Protein 1CZP (pdb70)

CATH classification: 3.10.20.30

Structure (mmCIF, N/CA/C/O backbone):
data_1CZP
#
_entry.id   1CZP
#
_cell.length_a   37.220
_cell.length_b   37.370
_cell.length_c   146.600
_cell.angle_alpha   90.00
_cell.angle_beta   90.00
_cell.angle_gamma   90.00
#
_symmetry.space_group_name_H-M   'P 21 21 21'
#
loop_
_entity.id
_entity.type
_entity.pdbx_description
1 polymer 'FERREDOXIN I'
2 non-polymer 'FE2/S2 (INORGANIC) CLUSTER'
3 water water
#
loop_
_atom_site.group_PDB
_atom_site.id
_atom_site.type_symbol
_atom_site.label_atom_id
_atom_site.label_alt_id
_atom_site.label_comp_id
_atom_site.label_asym_id
_atom_site.label_entity_id
_atom_site.label_seq_id
_atom_site.pdbx_PDB_ins_code
_atom_site.Cartn_x
_atom_site.Cartn_y
_atom_site.Cartn_z
_atom_site.occupancy
_atom_site.B_iso_or_equiv
_atom_site.auth_seq_id
_atom_site.auth_comp_id
_atom_site.auth_asym_id
_atom_site.auth_atom_id
_atom_site.pdbx_PDB_model_num
ATOM 1 N N . ALA A 1 1 ? 16.069 18.782 -3.806 1.00 16.80 1 ALA A N 1
ATOM 2 C CA . ALA A 1 1 ? 16.429 18.299 -2.502 1.00 15.32 1 ALA A CA 1
ATOM 3 C C . ALA A 1 1 ? 15.430 17.208 -2.102 1.00 13.82 1 ALA A C 1
ATOM 4 O O . ALA A 1 1 ? 14.292 17.262 -2.538 1.00 14.00 1 ALA A O 1
ATOM 6 N N . THR A 1 2 ? 15.888 16.294 -1.264 1.00 14.71 2 THR A N 1
ATOM 7 C CA . THR A 1 2 ? 15.081 15.231 -0.674 1.00 13.81 2 THR A CA 1
ATOM 8 C C . THR A 1 2 ? 15.362 15.285 0.820 1.00 14.92 2 THR A C 1
ATOM 9 O O . THR A 1 2 ? 16.518 15.234 1.248 1.00 20.22 2 THR A O 1
ATOM 13 N N . PHE A 1 3 ? 14.299 15.457 1.604 1.00 13.22 3 PHE A N 1
ATOM 14 C CA . PHE A 1 3 ? 14.429 15.649 3.016 1.00 13.85 3 PHE A CA 1
ATOM 15 C C . PHE A 1 3 ? 14.023 14.421 3.826 1.00 14.24 3 PHE A C 1
ATOM 16 O O . PHE A 1 3 ? 13.100 13.688 3.436 1.00 18.81 3 PHE A O 1
ATOM 24 N N . LYS A 1 4 ? 14.707 14.227 4.914 1.00 13.53 4 LYS A N 1
ATOM 25 C CA . LYS A 1 4 ? 14.421 13.156 5.844 1.00 13.58 4 LYS A CA 1
ATOM 26 C C . LYS A 1 4 ? 13.281 13.598 6.756 1.00 12.76 4 LYS A C 1
ATOM 27 O O . LYS A 1 4 ? 13.361 14.619 7.448 1.00 15.73 4 LYS A O 1
ATOM 33 N N . VAL A 1 5 ? 12.186 12.842 6.735 1.00 12.84 5 VAL A N 1
ATOM 34 C CA . VAL A 1 5 ? 11.031 13.146 7.596 1.00 12.17 5 VAL A CA 1
ATOM 35 C C . VAL A 1 5 ? 10.787 12.006 8.556 1.00 12.27 5 VAL A C 1
ATOM 36 O O . VAL A 1 5 ? 10.653 10.849 8.151 1.00 13.94 5 VAL A O 1
ATOM 40 N N . THR A 1 6 ? 10.780 12.318 9.860 1.00 11.81 6 THR A N 1
ATOM 41 C CA . THR A 1 6 ? 10.565 11.345 10.912 1.00 12.62 6 THR A CA 1
ATOM 42 C C . THR A 1 6 ? 9.140 11.492 11.437 1.00 11.87 6 THR A C 1
ATOM 43 O O . THR A 1 6 ? 8.797 12.597 11.898 1.00 14.03 6 THR A O 1
ATOM 47 N N . LEU A 1 7 ? 8.344 10.454 11.319 1.00 11.67 7 LEU A N 1
ATOM 48 C CA . LEU A 1 7 ? 6.945 10.446 11.755 1.00 10.96 7 LEU A CA 1
ATOM 49 C C . LEU A 1 7 ? 6.837 9.787 13.134 1.00 11.64 7 LEU A C 1
ATOM 50 O O . LEU A 1 7 ? 7.275 8.650 13.292 1.00 13.98 7 LEU A O 1
ATOM 55 N N . ILE A 1 8 ? 6.324 10.516 14.112 1.00 12.19 8 ILE A N 1
ATOM 56 C CA . ILE A 1 8 ? 6.217 10.018 15.478 1.00 12.75 8 ILE A CA 1
ATOM 57 C C . ILE A 1 8 ? 4.766 9.919 15.877 1.00 12.70 8 ILE A C 1
ATOM 58 O O . ILE A 1 8 ? 4.032 10.925 15.878 1.00 14.54 8 ILE A O 1
ATOM 63 N N . ASN A 1 9 ? 4.310 8.704 16.180 1.00 13.50 9 ASN A N 1
ATOM 64 C CA . ASN A 1 9 ? 2.936 8.541 16.695 1.00 14.68 9 ASN A CA 1
ATOM 65 C C . ASN A 1 9 ? 3.098 8.322 18.191 1.00 16.14 9 ASN A C 1
ATOM 66 O O . ASN A 1 9 ? 3.496 7.228 18.644 1.00 18.15 9 ASN A O 1
ATOM 71 N N . GLU A 1 10 ? 2.820 9.355 18.982 1.00 17.69 10 GLU A N 1
ATOM 72 C CA . GLU A 1 10 ? 3.072 9.263 20.411 1.00 19.36 10 GLU A CA 1
ATOM 73 C C . GLU A 1 10 ? 2.181 8.265 21.122 1.00 20.77 10 GLU A C 1
ATOM 74 O O . GLU A 1 10 ? 2.623 7.541 22.008 1.00 23.60 10 GLU A O 1
ATOM 80 N N . ALA A 1 11 ? 0.896 8.287 20.786 1.00 22.86 11 ALA A N 1
ATOM 81 C CA . ALA A 1 11 ? -0.055 7.395 21.469 1.00 26.52 11 ALA A CA 1
ATOM 82 C C . ALA A 1 11 ? 0.363 5.935 21.245 1.00 24.01 11 ALA A C 1
ATOM 83 O O . ALA A 1 11 ? 0.211 5.126 22.148 1.00 30.49 11 ALA A O 1
ATOM 85 N N . GLU A 1 12 ? 0.841 5.589 20.044 1.00 24.97 12 GLU A N 1
ATOM 86 C CA . GLU A 1 12 ? 1.234 4.197 19.760 1.00 24.68 12 GLU A CA 1
ATOM 87 C C . GLU A 1 12 ? 2.687 3.940 20.096 1.00 22.54 12 GLU A C 1
ATOM 88 O O . GLU A 1 12 ? 3.117 2.782 20.117 1.00 22.51 12 GLU A O 1
ATOM 99 N N . GLY A 1 13 ? 3.442 5.013 20.330 1.00 19.57 13 GLY A N 1
ATOM 100 C CA . GLY A 1 13 ? 4.889 4.872 20.500 1.00 20.27 13 GLY A CA 1
ATOM 101 C C . GLY A 1 13 ? 5.596 4.289 19.299 1.00 16.34 13 GLY A C 1
ATOM 102 O O . GLY A 1 13 ? 6.381 3.360 19.466 1.00 20.50 13 GLY A O 1
ATOM 103 N N . THR A 1 14 ? 5.339 4.803 18.107 1.00 15.21 14 THR A N 1
ATOM 104 C CA . THR A 1 14 ? 5.991 4.330 16.898 1.00 14.72 14 THR A CA 1
ATOM 105 C C . THR A 1 14 ? 6.784 5.471 16.257 1.00 14.13 14 THR A C 1
ATOM 106 O O . THR A 1 14 ? 6.517 6.666 16.469 1.00 14.97 14 THR A O 1
ATOM 110 N N . LYS A 1 15 ? 7.758 5.086 15.429 1.00 13.63 15 LYS A N 1
ATOM 111 C CA . LYS A 1 15 ? 8.574 6.039 14.679 1.00 13.44 15 LYS A CA 1
ATOM 112 C C . LYS A 1 15 ? 8.850 5.427 13.312 1.00 12.51 15 LYS A C 1
ATOM 113 O O . LYS A 1 15 ? 9.204 4.267 13.214 1.00 14.30 15 LYS A O 1
ATOM 119 N N . HIS A 1 16 ? 8.647 6.244 12.273 1.00 11.77 16 HIS A N 1
ATOM 120 C CA . HIS A 1 16 ? 8.938 5.848 10.912 1.00 11.24 16 HIS A CA 1
ATOM 121 C C . HIS A 1 16 ? 9.807 6.895 10.220 1.00 12.01 16 HIS A C 1
ATOM 122 O O . HIS A 1 16 ? 9.513 8.113 10.354 1.00 15.90 16 HIS A O 1
ATOM 129 N N . GLU A 1 17 ? 10.834 6.449 9.510 1.00 11.44 17 GLU A N 1
ATOM 130 C CA . GLU A 1 17 ? 11.694 7.417 8.787 1.00 12.88 17 GLU A CA 1
ATOM 131 C C . GLU A 1 17 ? 11.373 7.296 7.321 1.00 11.71 17 GLU A C 1
ATOM 132 O O . GLU A 1 17 ? 11.513 6.214 6.759 1.00 15.65 17 GLU A O 1
ATOM 138 N N . ILE A 1 18 ? 10.999 8.404 6.725 1.00 10.85 18 ILE A N 1
ATOM 139 C CA . ILE A 1 18 ? 10.728 8.412 5.291 1.00 11.01 18 ILE A CA 1
ATOM 140 C C . ILE A 1 18 ? 11.575 9.488 4.633 1.00 10.07 18 ILE A C 1
ATOM 141 O O . ILE A 1 18 ? 12.172 10.336 5.284 1.00 11.97 18 ILE A O 1
ATOM 146 N N . GLU A 1 19 ? 11.648 9.472 3.297 1.00 10.43 19 GLU A N 1
ATOM 147 C CA . GLU A 1 19 ? 12.365 10.475 2.536 1.00 10.35 19 GLU A CA 1
ATOM 148 C C . GLU A 1 19 ? 11.342 11.161 1.647 1.00 9.84 19 GLU A C 1
ATOM 149 O O . GLU A 1 19 ? 10.574 10.485 0.939 1.00 10.69 19 GLU A O 1
ATOM 155 N N . VAL A 1 20 ? 11.310 12.491 1.670 1.00 10.30 20 VAL A N 1
ATOM 156 C CA . VAL A 1 20 ? 10.250 13.237 0.982 1.00 10.26 20 VAL A CA 1
ATOM 157 C C . VAL A 1 20 ? 10.902 14.240 0.067 1.00 9.48 20 VAL A C 1
ATOM 158 O O . VAL A 1 20 ? 11.629 15.146 0.514 1.00 10.98 20 VAL A O 1
ATOM 162 N N . PRO A 1 21 ? 10.610 14.176 -1.233 1.00 9.87 21 PRO A N 1
ATOM 163 C CA . PRO A 1 21 ? 11.052 15.205 -2.167 1.00 10.89 21 PRO A CA 1
ATOM 164 C C . PRO A 1 21 ? 10.573 16.590 -1.739 1.00 10.34 21 PRO A C 1
ATOM 165 O O . PRO A 1 21 ? 9.487 16.747 -1.186 1.00 10.78 21 PRO A O 1
ATOM 169 N N . ASP A 1 22 ? 11.380 17.600 -2.071 1.00 11.77 22 ASP A N 1
ATOM 170 C CA . ASP A 1 22 ? 10.994 18.999 -1.757 1.00 12.33 22 ASP A CA 1
ATOM 171 C C . ASP A 1 22 ? 9.707 19.425 -2.503 1.00 11.10 22 ASP A C 1
ATOM 172 O O . ASP A 1 22 ? 9.127 20.416 -2.101 1.00 13.98 22 ASP A O 1
ATOM 177 N N . ASP A 1 23 ? 9.282 18.653 -3.491 1.00 11.18 23 ASP A N 1
ATOM 178 C CA . ASP A 1 23 ? 8.086 18.980 -4.279 1.00 11.97 23 ASP A CA 1
ATOM 179 C C . ASP A 1 23 ? 7.030 17.897 -4.124 1.00 11.64 23 ASP A C 1
ATOM 180 O O . ASP A 1 23 ? 6.145 17.770 -4.987 1.00 13.12 23 ASP A O 1
ATOM 185 N N . GLU A 1 24 ? 7.031 17.183 -2.999 1.00 10.79 24 GLU A N 1
ATOM 186 C CA . GLU A 1 24 ? 5.959 16.234 -2.683 1.00 10.64 24 GLU A CA 1
ATOM 187 C C . GLU A 1 24 ? 5.440 16.506 -1.287 1.00 9.75 24 GLU A C 1
ATOM 188 O O . GLU A 1 24 ? 6.188 16.796 -0.366 1.00 11.18 24 GLU A O 1
ATOM 194 N N . TYR A 1 25 ? 4.120 16.377 -1.134 1.00 10.07 25 TYR A N 1
ATOM 195 C CA . TYR A 1 25 ? 3.529 16.449 0.198 1.00 10.14 25 TYR A CA 1
ATOM 196 C C . TYR A 1 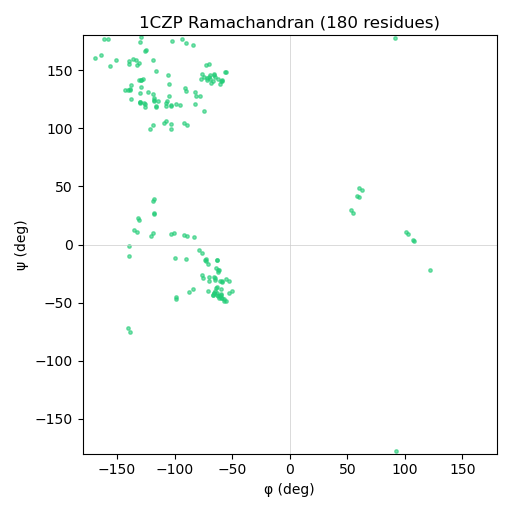25 ? 3.967 15.286 1.083 1.00 9.54 25 TYR A C 1
ATOM 197 O O . TYR A 1 25 ? 4.079 14.141 0.637 1.00 9.88 25 TYR A O 1
ATOM 206 N N . ILE A 1 26 ? 4.082 15.603 2.382 1.00 10.03 26 ILE A N 1
ATOM 207 C CA . ILE A 1 26 ? 4.488 14.572 3.329 1.00 9.64 26 ILE A CA 1
ATOM 208 C C . ILE A 1 26 ? 3.533 13.397 3.320 1.00 8.77 26 ILE A C 1
ATOM 209 O O . ILE A 1 26 ? 3.988 12.230 3.323 1.00 9.37 26 ILE A O 1
ATOM 214 N N . LEU A 1 27 ? 2.214 13.625 3.339 1.00 8.98 27 LEU A N 1
ATOM 215 C CA . LEU A 1 27 ? 1.290 12.492 3.402 1.00 9.26 27 LEU A CA 1
ATOM 216 C C . LEU A 1 27 ? 1.440 11.536 2.232 1.00 9.08 27 LEU A C 1
ATOM 217 O O . LEU A 1 27 ? 1.473 10.314 2.383 1.00 9.55 27 LEU A O 1
ATOM 222 N N . ASP A 1 28 ? 1.575 12.126 1.013 1.00 8.99 28 ASP A N 1
ATOM 223 C CA . ASP A 1 28 ? 1.704 11.301 -0.171 1.00 9.79 28 ASP A CA 1
ATOM 224 C C . ASP A 1 28 ? 2.926 10.406 -0.104 1.00 9.42 28 ASP A C 1
ATOM 225 O O . ASP A 1 28 ? 2.856 9.213 -0.447 1.00 10.76 28 ASP A O 1
ATOM 234 N N . ALA A 1 29 ? 4.066 10.986 0.331 1.00 9.34 29 ALA A N 1
ATOM 235 C CA . ALA A 1 29 ? 5.293 10.215 0.404 1.00 9.61 29 ALA A CA 1
ATOM 236 C C . ALA A 1 29 ? 5.199 9.100 1.446 1.00 9.19 29 ALA A C 1
ATOM 237 O O . ALA A 1 29 ? 5.653 7.962 1.243 1.00 10.57 29 ALA A O 1
ATOM 239 N N . ALA A 1 30 ? 4.604 9.438 2.600 1.00 8.91 30 ALA A N 1
ATOM 240 C CA . ALA A 1 30 ? 4.436 8.448 3.651 1.00 9.29 30 ALA A CA 1
ATOM 241 C C . ALA A 1 30 ? 3.695 7.230 3.121 1.00 9.12 30 ALA A C 1
ATOM 242 O O . ALA A 1 30 ? 4.080 6.080 3.337 1.00 9.70 30 ALA A O 1
ATOM 244 N N . GLU A 1 31 ? 2.567 7.509 2.422 1.00 9.25 31 GLU A N 1
ATOM 245 C CA . GLU A 1 31 ? 1.749 6.419 1.899 1.00 9.82 31 GLU A CA 1
ATOM 246 C C . GLU A 1 31 ? 2.489 5.557 0.897 1.00 9.51 31 GLU A C 1
ATOM 247 O O . GLU A 1 31 ? 2.432 4.321 0.933 1.00 10.63 31 GLU A O 1
ATOM 253 N N . GLU A 1 32 ? 3.204 6.245 -0.002 1.00 9.71 32 GLU A N 1
ATOM 254 C CA . GLU A 1 32 ? 3.989 5.491 -1.010 1.00 9.76 32 GLU A CA 1
ATOM 255 C C . GLU A 1 32 ? 4.999 4.571 -0.375 1.00 9.17 32 GLU A C 1
ATOM 256 O O . GLU A 1 32 ? 5.328 3.516 -0.928 1.00 10.89 32 GLU A O 1
ATOM 262 N N . GLN A 1 33 ? 5.531 4.990 0.780 1.00 9.75 33 GLN A N 1
ATOM 263 C CA . GLN A 1 33 ? 6.564 4.259 1.467 1.00 9.30 33 GLN A CA 1
ATOM 264 C C . GLN A 1 33 ? 6.014 3.273 2.496 1.00 10.18 33 GLN A C 1
ATOM 265 O O . GLN A 1 33 ? 6.788 2.658 3.220 1.00 11.48 33 GLN A O 1
ATOM 271 N N . GLY A 1 34 ? 4.689 3.094 2.515 1.00 11.09 34 GLY A N 1
ATOM 272 C CA . GLY A 1 34 ? 4.113 2.003 3.289 1.00 12.16 34 GLY A CA 1
ATOM 273 C C . GLY A 1 34 ? 3.523 2.411 4.623 1.00 12.50 34 GLY A C 1
ATOM 274 O O . GLY A 1 34 ? 3.187 1.527 5.429 1.00 14.65 34 GLY A O 1
ATOM 275 N N . TYR A 1 35 ? 3.376 3.713 4.861 1.00 10.77 35 TYR A N 1
ATOM 276 C CA . TYR A 1 35 ? 2.934 4.239 6.168 1.00 11.76 35 TYR A CA 1
ATOM 277 C C . TYR A 1 35 ? 1.660 5.054 5.996 1.00 12.62 35 TYR A C 1
ATOM 278 O O . TYR A 1 35 ? 1.692 6.219 5.604 1.00 14.51 35 TYR A O 1
ATOM 287 N N . ASP A 1 36 ? 0.532 4.393 6.309 1.00 12.60 36 ASP A N 1
ATOM 288 C CA . ASP A 1 36 ? -0.763 5.058 6.262 1.00 13.12 36 ASP A CA 1
ATOM 289 C C . ASP A 1 36 ? -0.905 6.079 7.371 1.00 11.96 36 ASP A C 1
ATOM 290 O O . ASP A 1 36 ? -0.432 5.894 8.501 1.00 14.32 36 ASP A O 1
ATOM 295 N N . LEU A 1 37 ? -1.581 7.177 7.064 1.00 11.75 37 LEU A N 1
ATOM 296 C CA . LEU A 1 37 ? -1.778 8.268 8.056 1.00 11.64 37 LEU A CA 1
ATOM 297 C C . LEU A 1 37 ? -3.184 8.793 7.925 1.00 11.23 37 LEU A C 1
ATOM 298 O O . LEU A 1 37 ? -3.809 8.623 6.840 1.00 11.80 37 LEU A O 1
ATOM 303 N N . PRO A 1 38 ? -3.727 9.428 8.946 1.00 11.96 38 PRO A N 1
ATOM 304 C CA . PRO A 1 38 ? -5.116 9.915 8.862 1.00 12.21 38 PRO A CA 1
ATOM 305 C C . PRO A 1 38 ? -5.280 11.011 7.829 1.00 10.67 38 PRO A C 1
ATOM 306 O O . PRO A 1 38 ? -4.429 11.865 7.649 1.00 11.41 38 PRO A O 1
ATOM 310 N N . PHE A 1 39 ? -6.461 11.018 7.187 1.00 10.99 39 PHE A N 1
ATOM 311 C CA . PHE A 1 39 ? -6.809 12.054 6.223 1.00 10.61 39 PHE A CA 1
ATOM 312 C C . PHE A 1 39 ? -8.305 11.906 5.901 1.00 10.14 39 PHE A C 1
ATOM 313 O O . PHE A 1 39 ? -8.915 10.870 6.080 1.00 11.71 39 PHE A O 1
ATOM 321 N N . SER A 1 40 ? -8.865 13.000 5.371 1.00 10.34 40 SER A N 1
ATOM 322 C CA . SER A 1 40 ? -10.248 12.992 4.826 1.00 11.39 40 SER A CA 1
ATOM 323 C C . SER A 1 40 ? -10.255 13.797 3.523 1.00 10.35 40 SER A C 1
ATOM 324 O O . SER A 1 40 ? -10.323 13.207 2.428 1.00 10.96 40 SER A O 1
ATOM 327 N N . CYS A 1 41 ? -10.205 15.123 3.585 1.00 10.85 41 CYS A N 1
ATOM 328 C CA . CYS A 1 41 ? -10.421 15.945 2.410 1.00 11.47 41 CYS A CA 1
ATOM 329 C C . CYS A 1 41 ? -9.236 15.982 1.444 1.00 10.25 41 CYS A C 1
ATOM 330 O O . CYS A 1 41 ? -9.453 16.222 0.268 1.00 11.80 41 CYS A O 1
ATOM 333 N N . ARG A 1 42 ? -8.021 15.772 1.941 1.00 9.97 42 ARG A N 1
ATOM 334 C CA . ARG A 1 42 ? -6.784 15.909 1.170 1.00 11.45 42 ARG A CA 1
ATOM 335 C C . ARG A 1 42 ? -6.655 17.256 0.471 1.00 11.92 42 ARG A C 1
ATOM 336 O O . ARG A 1 42 ? -5.982 17.322 -0.546 1.00 15.61 42 ARG A O 1
ATOM 344 N N . ALA A 1 43 ? -7.232 18.289 1.047 1.00 11.75 43 ALA A N 1
ATOM 345 C CA . ALA A 1 43 ? -7.235 19.585 0.362 1.00 12.73 43 ALA A CA 1
ATOM 346 C C . ALA A 1 43 ? -6.886 20.722 1.304 1.00 12.45 43 ALA A C 1
ATOM 347 O O . ALA A 1 43 ? -7.018 21.888 0.919 1.00 16.51 43 ALA A O 1
ATOM 349 N N . GLY A 1 44 ? -6.394 20.431 2.495 1.00 12.30 44 GLY A N 1
ATOM 350 C CA . GLY A 1 44 ? -6.014 21.459 3.434 1.00 13.93 44 GLY A CA 1
ATOM 351 C C . GLY A 1 44 ? -7.185 22.172 4.117 1.00 13.73 44 GLY A C 1
ATOM 352 O O . GLY A 1 44 ? -6.930 23.243 4.691 1.00 14.74 44 GLY A O 1
ATOM 353 N N A ALA A 1 45 ? -8.371 21.582 4.121 0.60 12.79 45 ALA A N 1
ATOM 354 N N B ALA A 1 45 ? -8.368 21.577 4.108 0.40 13.07 45 ALA A N 1
ATOM 355 C CA A ALA A 1 45 ? -9.590 22.265 4.547 0.60 13.72 45 ALA A CA 1
ATOM 356 C CA B ALA A 1 45 ? -9.577 22.191 4.635 0.40 14.22 45 ALA A CA 1
ATOM 357 C C A ALA A 1 45 ? -10.211 21.668 5.787 0.60 15.68 45 ALA A C 1
ATOM 358 C C B ALA A 1 45 ? -10.286 21.402 5.710 0.40 16.36 45 ALA A C 1
ATOM 359 O O A ALA A 1 45 ? -11.230 22.100 6.334 0.60 20.59 45 ALA A O 1
ATOM 360 O O B ALA A 1 45 ? -11.525 21.516 5.795 0.40 16.13 45 ALA A O 1
ATOM 363 N N A CYS A 1 46 ? -9.615 20.613 6.314 0.60 16.20 46 CYS A N 1
ATOM 364 N N B CYS A 1 46 ? -9.641 20.588 6.543 0.40 17.08 46 CYS A N 1
ATOM 365 C CA A CYS A 1 46 ? -10.090 19.995 7.555 0.60 15.55 46 CYS A CA 1
ATOM 366 C CA B CYS A 1 46 ? -10.497 19.775 7.423 0.40 17.76 46 CYS A CA 1
ATOM 367 C C A CYS A 1 46 ? -8.886 19.852 8.482 0.60 15.45 46 CYS A C 1
ATOM 368 C C B CYS A 1 46 ? -9.839 19.312 8.716 0.40 18.67 46 CYS A C 1
ATOM 369 O O A CYS A 1 46 ? -7.831 20.472 8.279 0.60 15.85 46 CYS A O 1
ATOM 370 O O B CYS A 1 46 ? -10.596 18.917 9.602 0.40 20.87 46 CYS A O 1
ATOM 375 N N A SER A 1 47 ? -9.069 19.113 9.586 0.60 15.62 47 SER A N 1
ATOM 376 N N B SER A 1 47 ? -8.532 19.315 8.902 0.40 18.88 47 SER A N 1
ATOM 377 C CA A SER A 1 47 ? -7.913 18.969 10.471 0.60 17.19 47 SER A CA 1
ATOM 378 C CA B SER A 1 47 ? -7.844 19.022 10.168 0.40 19.65 47 SER A CA 1
ATOM 379 C C A SER A 1 47 ? -7.546 17.493 10.562 0.60 14.97 47 SER A C 1
ATOM 380 C C B SER A 1 47 ? -7.614 17.545 10.481 0.40 16.11 47 SER A C 1
ATOM 381 O O A SER A 1 47 ? -6.680 17.159 11.386 0.60 14.53 47 SER A O 1
ATOM 382 O O B SER A 1 47 ? -6.950 17.161 11.481 0.40 16.27 47 SER A O 1
ATOM 387 N N A THR A 1 48 ? -8.158 16.622 9.766 0.60 13.77 48 THR A N 1
ATOM 388 N N B THR A 1 48 ? -8.128 16.643 9.654 0.40 13.81 48 THR A N 1
ATOM 389 C CA A THR A 1 48 ? -7.986 15.200 9.995 0.60 12.37 48 THR A CA 1
ATOM 390 C CA B THR A 1 48 ? -7.987 15.225 9.947 0.40 12.58 48 THR A CA 1
ATOM 391 C C A THR A 1 48 ? -6.538 14.769 9.922 0.60 11.74 48 THR A C 1
ATOM 392 C C B THR A 1 48 ? -6.546 14.757 9.905 0.40 11.89 48 THR A C 1
ATOM 393 O O A THR A 1 48 ? -6.121 13.905 10.709 0.60 12.29 48 THR A O 1
ATOM 394 O O B THR A 1 48 ? -6.138 13.880 10.680 0.40 12.45 48 THR A O 1
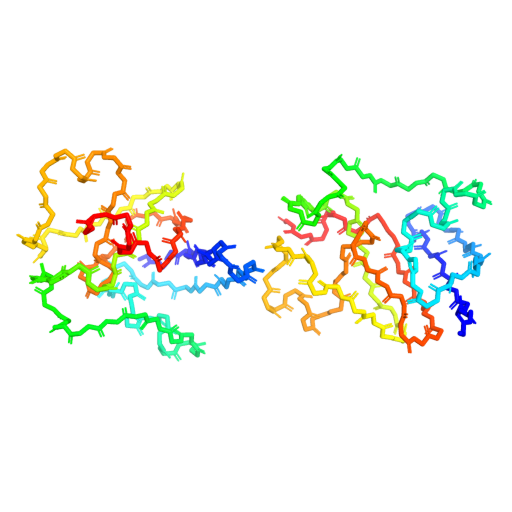ATOM 401 N N . CYS A 1 49 ? -5.749 15.328 8.992 1.00 11.19 49 CYS A N 1
ATOM 402 C CA . CYS A 1 49 ? -4.362 14.943 8.815 1.00 10.92 49 CYS A CA 1
ATOM 403 C C . CYS A 1 49 ? -3.391 15.756 9.669 1.00 10.67 49 CYS A C 1
ATOM 404 O O . CYS A 1 49 ? -2.154 15.712 9.463 1.00 11.75 49 CYS A O 1
ATOM 407 N N . ALA A 1 50 ? -3.868 16.472 10.683 1.00 10.99 50 ALA A N 1
ATOM 408 C CA . ALA A 1 50 ? -2.983 17.328 11.443 1.00 11.48 50 ALA A CA 1
ATOM 409 C C . ALA A 1 50 ? -1.844 16.569 12.108 1.00 11.07 50 ALA A C 1
ATOM 410 O O . ALA A 1 50 ? -1.989 15.499 12.684 1.00 11.47 50 ALA A O 1
ATOM 412 N N . GLY A 1 51 ? -0.667 17.260 12.052 1.00 11.42 51 GLY A N 1
ATOM 413 C CA . GLY A 1 51 ? 0.498 16.840 12.818 1.00 11.56 51 GLY A CA 1
ATOM 414 C C . GLY A 1 51 ? 1.012 18.063 13.599 1.00 11.04 51 GLY A C 1
ATOM 415 O O . GLY A 1 51 ? 0.486 19.167 13.445 1.00 12.11 51 GLY A O 1
ATOM 416 N N . LYS A 1 52 ? 2.049 17.828 14.373 1.00 12.45 52 LYS A N 1
ATOM 417 C CA . LYS A 1 52 ? 2.646 18.922 15.146 1.00 13.44 52 LYS A CA 1
ATOM 418 C C . LYS A 1 52 ? 4.165 18.772 15.043 1.00 12.84 52 LYS A C 1
ATOM 419 O O . LYS A 1 52 ? 4.758 17.764 15.334 1.00 13.72 52 LYS A O 1
ATOM 425 N N . LEU A 1 53 ? 4.811 19.847 14.602 1.00 13.84 53 LEU A N 1
ATOM 426 C CA . LEU A 1 53 ? 6.267 19.791 14.457 1.00 13.89 53 LEU A CA 1
ATOM 427 C C . LEU A 1 53 ? 7.007 19.664 15.766 1.00 13.71 53 LEU A C 1
ATOM 428 O O . LEU A 1 53 ? 6.684 20.311 16.749 1.00 16.09 53 LEU A O 1
ATOM 433 N N . VAL A 1 54 ? 8.039 18.850 15.722 1.00 14.55 54 VAL A N 1
ATOM 434 C CA . VAL A 1 54 ? 9.067 18.774 16.767 1.00 15.16 54 VAL A CA 1
ATOM 435 C C . VAL A 1 54 ? 10.278 19.597 16.341 1.00 15.21 54 VAL A C 1
ATOM 436 O O . VAL A 1 54 ? 10.848 20.328 17.169 1.00 17.45 54 VAL A O 1
ATOM 440 N N . SER A 1 55 ? 10.703 19.450 15.099 1.00 15.76 55 SER A N 1
ATOM 441 C CA . SER A 1 55 ? 11.822 20.198 14.558 1.00 16.31 55 SER A CA 1
ATOM 442 C C . SER A 1 55 ? 11.694 20.266 13.037 1.00 16.10 55 SER A C 1
ATOM 443 O O . SER A 1 55 ? 11.033 19.438 12.432 1.00 15.28 55 SER A O 1
ATOM 446 N N . GLY A 1 56 ? 12.276 21.316 12.449 1.00 16.89 56 GLY A N 1
ATOM 447 C CA . GLY A 1 56 ? 12.296 21.524 11.022 1.00 16.25 56 GLY A CA 1
ATOM 448 C C . GLY A 1 56 ? 11.117 22.363 10.568 1.00 14.91 56 GLY A C 1
ATOM 449 O O . GLY A 1 56 ? 10.344 22.828 11.372 1.00 16.35 56 GLY A O 1
ATOM 450 N N . THR A 1 57 ? 11.065 22.540 9.263 1.00 14.65 57 THR A N 1
ATOM 451 C CA . THR A 1 57 ? 10.119 23.481 8.652 1.00 14.41 57 THR A CA 1
ATOM 452 C C . THR A 1 57 ? 9.414 22.817 7.482 1.00 13.27 57 THR A C 1
ATOM 453 O O . THR A 1 57 ? 9.909 21.898 6.836 1.00 13.56 57 THR A O 1
ATOM 457 N N . VAL A 1 58 ? 8.205 23.365 7.228 1.00 14.29 58 VAL A N 1
ATOM 458 C CA . VAL A 1 58 ? 7.389 22.966 6.085 1.00 13.02 58 VAL A CA 1
ATOM 459 C C . VAL A 1 58 ? 6.870 24.215 5.382 1.00 13.61 58 VAL A C 1
ATOM 460 O O . VAL A 1 58 ? 6.798 25.297 5.947 1.00 15.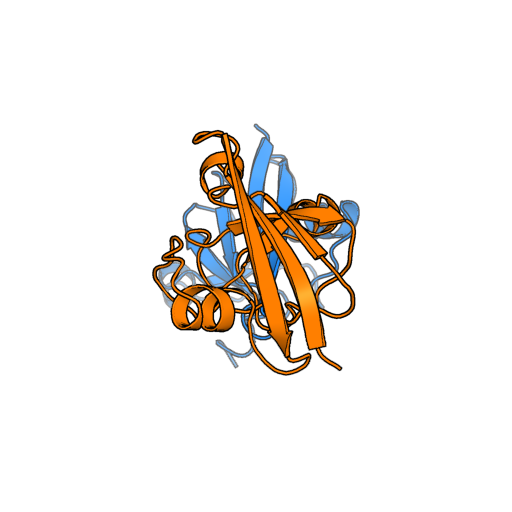77 58 VAL A O 1
ATOM 464 N N . ASP A 1 59 ? 6.514 23.998 4.107 1.00 13.16 59 ASP A N 1
ATOM 465 C CA . ASP A 1 59 ? 5.724 24.943 3.335 1.00 13.21 59 ASP A CA 1
ATOM 466 C C . ASP A 1 59 ? 4.342 24.315 3.203 1.00 13.40 59 ASP A C 1
ATOM 467 O O . ASP A 1 59 ? 4.153 23.347 2.460 1.00 13.38 59 ASP A O 1
ATOM 472 N N . GLN A 1 60 ? 3.371 24.857 3.938 1.00 13.70 60 GLN A N 1
ATOM 473 C CA . GLN A 1 60 ? 1.974 24.366 3.865 1.00 12.66 60 GLN A CA 1
ATOM 474 C C . GLN A 1 60 ? 1.065 25.495 3.389 1.00 14.17 60 GLN A C 1
ATOM 475 O O . GLN A 1 60 ? -0.072 25.631 3.824 1.00 14.56 60 GLN A O 1
ATOM 481 N N . SER A 1 61 ? 1.577 26.304 2.451 1.00 14.78 61 SER A N 1
ATOM 482 C CA . SER A 1 61 ? 0.833 27.486 2.019 1.00 17.08 61 SER A CA 1
ATOM 483 C C . SER A 1 61 ? -0.500 27.130 1.396 1.00 16.74 61 SER A C 1
ATOM 484 O O . SER A 1 61 ? -1.415 27.952 1.353 1.00 17.16 61 SER A O 1
ATOM 487 N N . ASP A 1 62 ? -0.676 25.923 0.905 1.00 15.78 62 ASP A N 1
ATOM 488 C CA . ASP A 1 62 ? -1.906 25.448 0.303 1.00 17.37 62 ASP A CA 1
ATOM 489 C C . ASP A 1 62 ? -2.982 25.201 1.371 1.00 16.69 62 ASP A C 1
ATOM 490 O O . ASP A 1 62 ? -4.133 25.024 1.022 1.00 20.10 62 ASP A O 1
ATOM 495 N N . GLN A 1 63 ? -2.635 25.180 2.650 1.00 13.80 63 GLN A N 1
ATOM 496 C CA . GLN A 1 63 ? -3.613 24.907 3.704 1.00 12.84 63 GLN A CA 1
ATOM 497 C C . GLN A 1 63 ? -4.537 26.094 3.905 1.00 13.85 63 GLN A C 1
ATOM 498 O O . GLN A 1 63 ? -4.189 27.245 3.732 1.00 16.80 63 GLN A O 1
ATOM 504 N N . SER A 1 64 ? -5.726 25.811 4.403 1.00 14.33 64 SER A N 1
ATOM 505 C CA . SER A 1 64 ? -6.635 26.906 4.713 1.00 16.71 64 SER A CA 1
ATOM 506 C C . SER A 1 64 ? -7.389 26.696 6.014 1.00 19.75 64 SER A C 1
ATOM 507 O O . SER A 1 64 ? -8.159 27.586 6.370 1.00 34.67 64 SER A O 1
ATOM 510 N N . PHE A 1 65 ? -7.244 25.611 6.763 1.00 14.66 65 PHE A N 1
ATOM 511 C CA . PHE A 1 65 ? -7.998 25.414 7.996 1.00 15.87 65 PHE A CA 1
ATOM 512 C C . PHE A 1 65 ? -7.343 26.006 9.227 1.00 14.77 65 PHE A C 1
ATOM 513 O O . PHE A 1 65 ? -8.043 26.440 10.148 1.00 18.85 65 PHE A O 1
ATOM 521 N N . LEU A 1 66 ? -6.049 25.892 9.368 1.00 14.77 66 LEU A N 1
ATOM 522 C CA . LEU A 1 66 ? -5.368 26.327 10.569 1.00 15.28 66 LEU A CA 1
ATOM 523 C C . LEU A 1 66 ? -5.231 27.841 10.578 1.00 16.17 66 LEU A C 1
ATOM 524 O O . LEU A 1 66 ? -4.960 28.458 9.548 1.00 17.31 66 LEU A O 1
ATOM 529 N N . ASP A 1 67 ? -5.378 28.404 11.755 1.00 16.69 67 ASP A N 1
ATOM 530 C CA . ASP A 1 67 ? -5.186 29.861 11.899 1.00 17.51 67 ASP A CA 1
ATOM 531 C C . ASP A 1 67 ? -3.724 30.137 12.216 1.00 17.90 67 ASP A C 1
ATOM 532 O O . ASP A 1 67 ? -2.956 29.197 12.441 1.00 17.25 67 ASP A O 1
ATOM 537 N N . ASP A 1 68 ? -3.330 31.400 12.245 1.00 18.91 68 ASP A N 1
ATOM 538 C CA . ASP A 1 68 ? -1.938 31.756 12.465 1.00 21.07 68 ASP A CA 1
ATOM 539 C C . ASP A 1 68 ? -1.407 31.341 13.827 1.00 19.62 68 ASP A C 1
ATOM 540 O O . ASP A 1 68 ? -0.236 30.982 13.916 1.00 20.89 68 ASP A O 1
ATOM 545 N N . ASP A 1 69 ? -2.269 31.438 14.831 1.00 19.88 69 ASP A N 1
ATOM 546 C CA . ASP A 1 69 ? -1.778 30.945 16.132 1.00 18.79 69 ASP A CA 1
ATOM 547 C C . ASP A 1 69 ? -1.516 29.445 16.133 1.00 18.95 69 ASP A C 1
ATOM 548 O O . ASP A 1 69 ? -0.499 28.983 16.721 1.00 18.82 69 ASP A O 1
ATOM 553 N N . GLN A 1 70 ? -2.375 28.651 15.492 1.00 16.83 70 GLN A N 1
ATOM 554 C CA . GLN A 1 70 ? -2.119 27.220 15.387 1.00 16.49 70 GLN A CA 1
ATOM 555 C C . GLN A 1 70 ? -0.878 26.918 14.585 1.00 15.77 70 GLN A C 1
ATOM 556 O O . GLN A 1 70 ? -0.109 25.999 14.954 1.00 16.33 70 GLN A O 1
ATOM 562 N N . ILE A 1 71 ? -0.605 27.665 13.524 1.00 15.98 71 ILE A N 1
ATOM 563 C CA . ILE A 1 71 ? 0.614 27.475 12.765 1.00 15.69 71 ILE A CA 1
ATOM 564 C C . ILE A 1 71 ? 1.833 27.841 13.602 1.00 15.99 71 ILE A C 1
ATOM 565 O O . ILE A 1 71 ? 2.816 27.100 13.585 1.00 16.86 71 ILE A O 1
ATOM 570 N N . GLU A 1 72 ? 1.767 28.929 14.352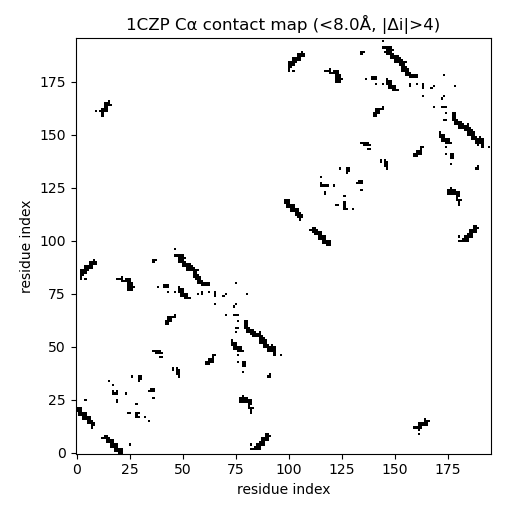 1.00 16.21 72 GLU A N 1
ATOM 571 C CA . GLU A 1 72 ? 2.888 29.329 15.189 1.00 18.42 72 GLU A CA 1
ATOM 572 C C . GLU A 1 72 ? 3.148 28.294 16.278 1.00 18.54 72 GLU A C 1
ATOM 573 O O . GLU A 1 72 ? 4.312 28.134 16.691 1.00 20.12 72 GLU A O 1
ATOM 583 N N . ALA A 1 73 ? 2.106 27.579 16.714 1.00 18.24 73 ALA A N 1
ATOM 584 C CA . ALA A 1 73 ? 2.283 26.546 17.730 1.00 19.04 73 ALA A CA 1
ATOM 585 C C . ALA A 1 73 ? 2.836 25.257 17.159 1.00 17.77 73 ALA A C 1
ATOM 586 O O . ALA A 1 73 ? 3.098 24.300 17.871 1.00 19.64 73 ALA A O 1
ATOM 588 N N . GLY A 1 74 ? 2.998 25.179 15.847 1.00 16.53 74 GLY A N 1
ATOM 589 C CA . GLY A 1 74 ? 3.647 24.023 15.217 1.00 16.11 74 GLY A CA 1
ATOM 590 C C . GLY A 1 74 ? 2.730 23.080 14.477 1.00 12.86 74 GLY A C 1
ATOM 591 O O . GLY A 1 74 ? 3.194 22.053 13.999 1.00 14.42 74 GLY A O 1
ATOM 592 N N . TYR A 1 75 ? 1.458 23.405 14.382 1.00 13.54 75 TYR A N 1
ATOM 593 C CA . TYR A 1 75 ? 0.535 22.479 13.720 1.00 13.37 75 TYR A CA 1
ATOM 594 C C . TYR A 1 75 ? 0.714 22.549 12.206 1.00 11.46 75 TYR A C 1
ATOM 595 O O . TYR A 1 75 ? 0.963 23.611 11.638 1.00 13.26 75 TYR A O 1
ATOM 604 N N . VAL A 1 76 ? 0.520 21.401 11.568 1.00 11.47 76 VAL A N 1
ATOM 605 C CA . VAL A 1 76 ? 0.730 21.193 10.131 1.00 11.71 76 VAL A CA 1
ATOM 606 C C . VAL A 1 76 ? -0.338 20.303 9.553 1.00 10.69 76 VAL A C 1
ATOM 607 O O . VAL A 1 76 ? -0.657 19.254 10.161 1.00 12.65 76 VAL A O 1
ATOM 611 N N . LEU A 1 77 ? -0.902 20.687 8.440 1.00 10.55 77 LEU A N 1
ATOM 612 C CA . LEU A 1 77 ? -1.806 19.783 7.691 1.00 11.24 77 LEU A CA 1
ATOM 613 C C . LEU A 1 77 ? -0.928 18.987 6.727 1.00 9.93 77 LEU A C 1
ATOM 614 O O . LEU A 1 77 ? -0.470 19.516 5.718 1.00 11.00 77 LEU A O 1
ATOM 619 N N . THR A 1 78 ? -0.669 17.737 7.097 1.00 10.43 78 THR A N 1
ATOM 620 C CA . THR A 1 78 ? 0.287 16.891 6.375 1.00 9.87 78 THR A CA 1
ATOM 621 C C . THR A 1 78 ? -0.130 16.627 4.935 1.00 9.50 78 THR A C 1
ATOM 622 O O . THR A 1 78 ? 0.762 16.310 4.113 1.00 10.88 78 THR A O 1
ATOM 626 N N . CYS A 1 79 ? -1.408 16.720 4.596 1.00 9.80 79 CYS A N 1
ATOM 627 C CA . CYS A 1 79 ? -1.806 16.451 3.217 1.00 10.34 79 CYS A CA 1
ATOM 628 C C . CYS A 1 79 ? -1.398 17.540 2.265 1.00 9.88 79 CYS A C 1
ATOM 629 O O . CYS A 1 79 ? -1.411 17.291 1.038 1.00 12.33 79 CYS A O 1
ATOM 632 N N . VAL A 1 80 ? -1.006 18.716 2.739 1.00 10.20 80 VAL A N 1
ATOM 633 C CA . VAL A 1 80 ? -0.622 19.817 1.863 1.00 10.89 80 VAL A CA 1
ATOM 634 C C . VAL A 1 80 ? 0.698 20.448 2.287 1.00 11.32 80 VAL A C 1
ATOM 635 O O . VAL A 1 80 ? 0.994 21.572 1.925 1.00 13.26 80 VAL A O 1
ATOM 639 N N . ALA A 1 81 ? 1.526 19.689 3.012 1.00 10.37 81 ALA A N 1
ATOM 640 C CA . ALA A 1 81 ? 2.780 20.212 3.550 1.00 10.99 81 ALA A CA 1
ATOM 641 C C . ALA A 1 81 ? 3.969 19.645 2.796 1.00 9.72 81 ALA A C 1
ATOM 642 O O . ALA A 1 81 ? 4.207 18.432 2.823 1.00 11.16 81 ALA A O 1
ATOM 644 N N . TYR A 1 82 ? 4.740 20.539 2.186 1.00 11.29 82 TYR A N 1
ATOM 645 C CA . TYR A 1 82 ? 6.040 20.169 1.611 1.00 11.27 82 TYR A CA 1
ATOM 646 C C . TYR A 1 82 ? 7.142 20.358 2.648 1.00 11.90 82 TYR A C 1
ATOM 647 O O . TYR A 1 82 ? 7.158 21.407 3.319 1.00 13.42 82 TYR A O 1
ATOM 656 N N . PRO A 1 83 ? 8.054 19.437 2.830 1.00 12.14 83 PRO A N 1
ATOM 657 C CA . PRO A 1 83 ? 9.179 19.696 3.759 1.00 12.28 83 PRO A CA 1
ATOM 658 C C . PRO A 1 83 ? 10.073 20.757 3.144 1.00 11.91 83 PRO A C 1
ATOM 659 O O . PRO A 1 83 ? 10.303 20.737 1.929 1.00 13.15 83 PRO A O 1
ATOM 663 N N . THR A 1 84 ? 10.592 21.634 4.022 1.00 12.83 84 THR A N 1
ATOM 664 C CA . THR A 1 84 ? 11.606 22.587 3.536 1.00 13.09 84 THR A CA 1
ATOM 665 C C . THR A 1 84 ? 12.925 22.429 4.284 1.00 14.44 84 THR A C 1
ATOM 666 O O . THR A 1 84 ? 13.845 23.217 4.054 1.00 15.84 84 THR A O 1
ATOM 670 N N . SER A 1 85 ? 13.011 21.418 5.106 1.00 13.34 85 SER A N 1
ATOM 671 C CA . SER A 1 85 ? 14.197 20.970 5.808 1.00 14.81 85 SER A CA 1
ATOM 672 C C . SER A 1 85 ? 13.940 19.503 6.176 1.00 14.49 85 SER A C 1
ATOM 673 O O . SER A 1 85 ? 12.837 19.009 5.989 1.00 14.22 85 SER A O 1
ATOM 676 N N . ASP A 1 86 ? 14.949 18.860 6.776 1.00 14.42 86 ASP A N 1
ATOM 677 C CA . ASP A 1 86 ? 14.638 17.626 7.489 1.00 14.38 86 ASP A CA 1
ATOM 678 C C . ASP A 1 86 ? 13.598 17.973 8.573 1.00 13.02 86 ASP A C 1
ATOM 679 O O . ASP A 1 86 ? 13.723 19.021 9.219 1.00 15.30 86 ASP A O 1
ATOM 684 N N . VAL A 1 87 ? 12.622 17.093 8.785 1.00 13.47 87 VAL A N 1
ATOM 685 C CA . VAL A 1 87 ? 11.539 17.351 9.725 1.00 12.81 87 VAL A CA 1
ATOM 686 C C . VAL A 1 87 ? 11.324 16.202 10.668 1.00 13.05 87 VAL A C 1
ATOM 687 O O . VAL A 1 87 ? 11.434 15.051 10.249 1.00 13.58 87 VAL A O 1
ATOM 691 N N . VAL A 1 88 ? 11.033 16.514 11.937 1.00 13.41 88 VAL A N 1
ATOM 692 C CA . VAL A 1 88 ? 10.500 15.536 12.895 1.00 12.89 88 VAL A CA 1
ATOM 693 C C . VAL A 1 88 ? 9.087 16.000 13.243 1.00 12.19 88 VAL A C 1
ATOM 694 O O . VAL A 1 88 ? 8.895 17.183 13.625 1.00 13.57 88 VAL A O 1
ATOM 698 N N . ILE A 1 89 ? 8.076 15.155 13.053 1.00 12.54 89 ILE A N 1
ATOM 699 C CA . ILE A 1 89 ? 6.704 15.598 13.182 1.00 12.06 89 ILE A CA 1
ATOM 700 C C . ILE A 1 89 ? 5.896 14.520 13.904 1.00 12.21 89 ILE A C 1
ATOM 701 O O . ILE A 1 89 ? 6.004 13.348 13.592 1.00 12.50 89 ILE A O 1
ATOM 706 N N . GLN A 1 90 ? 5.113 14.955 14.882 1.00 12.49 90 GLN A N 1
ATOM 707 C CA . GLN A 1 90 ? 4.146 14.088 15.557 1.00 13.04 90 GLN A CA 1
ATOM 708 C C . GLN A 1 90 ? 2.868 13.998 14.720 1.00 12.08 90 GLN A C 1
ATOM 709 O O . GLN A 1 90 ? 2.330 15.031 14.302 1.00 14.30 90 GLN A O 1
ATOM 715 N N . THR A 1 91 ? 2.378 12.786 14.488 1.00 11.87 91 THR A N 1
ATOM 716 C CA . THR A 1 91 ? 1.200 12.577 13.679 1.00 12.07 91 THR A CA 1
ATOM 717 C C . THR A 1 91 ? 0.006 12.319 14.575 1.00 11.64 91 THR A C 1
ATOM 718 O O . THR A 1 91 ? 0.091 12.223 15.811 1.00 12.72 91 THR A O 1
ATOM 722 N N . HIS A 1 92 ? -1.169 12.208 13.930 1.00 11.58 92 HIS A N 1
ATOM 723 C CA . HIS A 1 92 ? -2.377 11.918 14.681 1.00 12.85 92 HIS A CA 1
ATOM 724 C C . HIS A 1 92 ? -2.668 12.964 15.765 1.00 13.10 92 HIS A C 1
ATOM 725 O O . HIS A 1 92 ? -3.119 12.679 16.865 1.00 14.86 92 HIS A O 1
ATOM 732 N N . LYS A 1 93 ? -2.477 14.249 15.418 1.00 13.35 93 LYS A N 1
ATOM 733 C CA . LYS A 1 93 ? -2.668 15.314 16.406 1.00 14.83 93 LYS A CA 1
ATOM 734 C C . LYS A 1 93 ? -3.949 16.101 16.306 1.00 15.79 93 LYS A C 1
ATOM 735 O O . LYS A 1 93 ? -4.097 17.119 17.041 1.00 18.82 93 LYS A O 1
ATOM 741 N N . GLU A 1 94 ? -4.876 15.653 15.462 1.00 17.22 94 GLU A N 1
ATOM 742 C CA . GLU A 1 94 ? -6.122 16.399 15.297 1.00 18.35 94 GLU A CA 1
ATOM 743 C C . GLU A 1 94 ? -6.809 16.668 16.610 1.00 19.48 94 GLU A C 1
ATOM 744 O O . GLU A 1 94 ? -7.311 17.765 16.831 1.00 22.41 94 GLU A O 1
ATOM 750 N N . GLU A 1 95 ? -6.845 15.681 17.497 1.00 20.64 95 GLU A N 1
ATOM 751 C CA . GLU A 1 95 ? -7.547 15.819 18.776 1.00 25.10 95 GLU A CA 1
ATOM 752 C C . GLU A 1 95 ? -7.089 17.062 19.526 1.00 26.22 95 GLU A C 1
ATOM 753 O O . GLU A 1 95 ? -7.828 17.695 20.302 1.00 28.53 95 GLU A O 1
ATOM 759 N N . ASP A 1 96 ? -5.824 17.433 19.333 1.00 29.15 96 ASP A N 1
ATOM 760 C CA . ASP A 1 96 ? -5.395 18.760 19.670 1.00 32.79 96 ASP A CA 1
ATOM 761 C C . ASP A 1 96 ? -6.033 19.557 18.504 1.00 38.59 96 ASP A C 1
ATOM 762 O O . ASP A 1 96 ? -5.562 19.151 17.399 1.00 57.01 96 ASP A O 1
ATOM 767 N N . LEU A 1 97 ? -6.958 20.436 18.634 1.00 46.07 97 LEU A N 1
ATOM 768 C CA . LEU A 1 97 ? -7.616 21.271 17.636 1.00 46.14 97 LEU A CA 1
ATOM 769 C C . LEU A 1 97 ? -9.140 21.081 17.582 1.00 47.08 97 LEU A C 1
ATOM 770 O O . LEU A 1 97 ? -9.789 21.996 17.065 1.00 48.19 97 LEU A O 1
ATOM 775 N N . TYR A 1 98 ? -9.721 19.969 18.044 1.00 50.28 98 TYR A N 1
ATOM 776 C CA . TYR A 1 98 ? -11.186 19.951 18.181 1.00 51.93 98 TYR A CA 1
ATOM 777 C C . TYR A 1 98 ? -11.488 19.852 19.679 1.00 54.01 98 TYR A C 1
ATOM 778 O O . TYR A 1 98 ? -10.645 20.343 20.453 1.00 50.86 98 TYR A O 1
ATOM 788 N N . ALA B 1 1 ? 8.919 -18.886 33.061 1.00 26.81 1 ALA B N 1
ATOM 789 C CA . ALA B 1 1 ? 10.156 -19.269 32.414 1.00 23.39 1 ALA B CA 1
ATOM 790 C C . ALA B 1 1 ? 11.250 -18.304 32.856 1.00 20.41 1 ALA B C 1
ATOM 791 O O . ALA B 1 1 ? 10.990 -17.157 33.210 1.00 22.45 1 ALA B O 1
ATOM 793 N N . THR B 1 2 ? 12.464 -18.791 32.760 1.00 22.35 2 THR B N 1
ATOM 794 C CA . THR B 1 2 ? 13.646 -17.990 33.028 1.00 20.90 2 THR B CA 1
ATOM 795 C C . THR B 1 2 ? 14.559 -18.200 31.822 1.00 20.81 2 THR B C 1
ATOM 796 O O . THR B 1 2 ? 14.851 -19.348 31.483 1.00 27.74 2 THR B O 1
ATOM 800 N N . PHE B 1 3 ? 14.912 -17.099 31.179 1.00 19.36 3 PHE B N 1
ATOM 801 C CA . PHE B 1 3 ? 15.673 -17.141 29.940 1.00 20.55 3 PHE B CA 1
ATOM 802 C C . PHE B 1 3 ? 17.117 -16.754 30.133 1.00 20.27 3 PHE B C 1
ATOM 803 O O . PHE B 1 3 ? 17.403 -15.788 30.861 1.00 21.38 3 PHE B O 1
ATOM 811 N N . LYS B 1 4 ? 18.005 -17.467 29.489 1.00 20.63 4 LYS B N 1
ATOM 812 C CA . LYS B 1 4 ? 19.438 -17.146 29.480 1.00 21.47 4 LYS B CA 1
ATOM 813 C C . LYS B 1 4 ? 19.640 -15.995 28.507 1.00 20.79 4 LYS B C 1
ATOM 814 O O . LYS B 1 4 ? 19.168 -16.062 27.373 1.00 24.58 4 LYS B O 1
ATOM 820 N N . VAL B 1 5 ? 20.305 -14.953 29.006 1.00 19.48 5 VAL B N 1
ATOM 821 C CA . VAL B 1 5 ? 20.676 -13.928 28.038 1.00 19.54 5 VAL B CA 1
ATOM 822 C C . VAL B 1 5 ? 22.168 -13.630 28.219 1.00 18.98 5 VAL B C 1
ATOM 823 O O . VAL B 1 5 ? 22.757 -13.464 29.260 1.00 19.96 5 VAL B O 1
ATOM 827 N N . THR B 1 6 ? 22.780 -13.680 27.034 1.00 18.19 6 THR B N 1
ATOM 828 C CA . THR B 1 6 ? 24.225 -13.504 26.924 1.00 21.05 6 THR B CA 1
ATOM 829 C C . THR B 1 6 ? 24.413 -12.090 26.421 1.00 18.47 6 THR B C 1
ATOM 830 O O . THR B 1 6 ? 23.933 -11.728 25.339 1.00 20.51 6 THR B O 1
ATOM 834 N N . LEU B 1 7 ? 25.113 -11.303 27.239 1.00 17.98 7 LEU B N 1
ATOM 835 C CA . LEU B 1 7 ? 25.442 -9.927 26.965 1.00 17.99 7 LEU B CA 1
ATOM 836 C C . LEU B 1 7 ? 26.853 -9.844 26.352 1.00 19.42 7 LEU B C 1
ATOM 837 O O . LEU B 1 7 ? 27.802 -10.254 27.036 1.00 24.02 7 LEU B O 1
ATOM 842 N N . ILE B 1 8 ? 27.001 -9.320 25.140 1.00 18.75 8 ILE B N 1
ATOM 843 C CA . ILE B 1 8 ? 28.294 -9.255 24.457 1.00 21.17 8 ILE B CA 1
ATOM 844 C C . ILE B 1 8 ? 28.653 -7.784 24.273 1.00 20.23 8 ILE B C 1
ATOM 845 O O . ILE B 1 8 ? 27.932 -7.008 23.655 1.00 20.82 8 ILE B O 1
ATOM 850 N N . ASN B 1 9 ? 29.779 -7.391 24.873 1.00 23.21 9 ASN B N 1
ATOM 851 C CA . ASN B 1 9 ? 30.277 -6.035 24.692 1.00 24.45 9 ASN B CA 1
ATOM 852 C C . ASN B 1 9 ? 31.425 -6.168 23.696 1.00 25.28 9 ASN B C 1
ATOM 853 O O . ASN B 1 9 ? 32.548 -6.500 24.030 1.00 26.23 9 ASN B O 1
ATOM 858 N N . GLU B 1 10 ? 31.150 -5.865 22.429 1.00 23.53 10 GLU B N 1
ATOM 859 C CA . GLU B 1 10 ? 32.215 -6.080 21.443 1.00 24.79 10 GLU B CA 1
ATOM 860 C C . GLU B 1 10 ? 33.346 -5.088 21.606 1.00 27.91 10 GLU B C 1
ATOM 861 O O . GLU B 1 10 ? 34.523 -5.354 21.319 1.00 36.31 10 GLU B O 1
ATOM 867 N N . ALA B 1 11 ? 33.059 -3.850 22.070 1.00 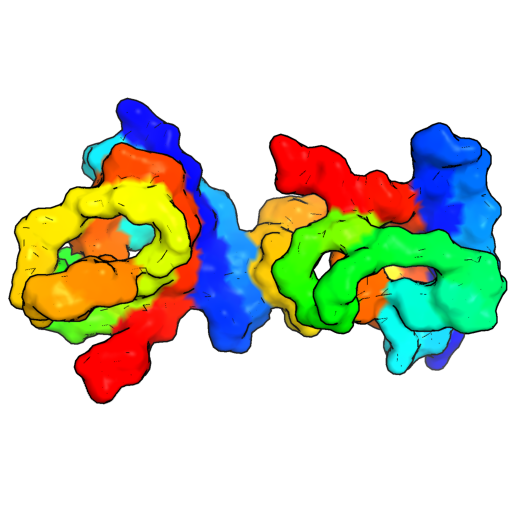28.58 11 ALA B N 1
ATOM 868 C CA . ALA B 1 11 ? 34.210 -2.926 22.103 1.00 34.28 11 ALA B CA 1
ATOM 869 C C . ALA B 1 11 ? 35.172 -3.374 23.198 1.00 40.48 11 ALA B C 1
ATOM 870 O O . ALA B 1 11 ? 36.388 -3.148 23.087 1.00 55.20 11 ALA B O 1
ATOM 872 N N . GLU B 1 12 ? 34.642 -4.023 24.234 1.00 37.20 12 GLU B N 1
ATOM 873 C CA . GLU B 1 12 ? 35.468 -4.390 25.379 1.00 38.77 12 GLU B CA 1
ATOM 874 C C . GLU B 1 12 ? 35.893 -5.854 25.286 1.00 39.89 12 GLU B C 1
ATOM 875 O O . GLU B 1 12 ? 36.768 -6.221 26.063 1.00 36.77 12 GLU B O 1
ATOM 881 N N . GLY B 1 13 ? 35.251 -6.551 24.362 1.00 32.65 13 GLY B N 1
ATOM 882 C CA . GLY B 1 13 ? 35.444 -7.970 24.139 1.00 33.64 13 GLY B CA 1
ATOM 883 C C . GLY B 1 13 ? 35.047 -8.789 25.361 1.00 31.81 13 GLY B C 1
ATOM 884 O O . GLY B 1 13 ? 35.791 -9.703 25.766 1.00 41.58 13 GLY B O 1
ATOM 885 N N . THR B 1 14 ? 33.888 -8.521 25.967 1.00 32.20 14 THR B N 1
ATOM 886 C CA . THR B 1 14 ? 33.411 -9.284 27.125 1.00 29.31 14 THR B CA 1
ATOM 887 C C . THR B 1 14 ? 32.120 -10.016 26.750 1.00 26.91 14 THR B C 1
ATOM 888 O O . THR B 1 14 ? 31.305 -9.603 25.920 1.00 26.09 14 THR B O 1
ATOM 892 N N . LYS B 1 15 ? 31.910 -11.148 27.364 1.00 28.15 15 LYS B N 1
ATOM 893 C CA . LYS B 1 15 ? 30.713 -11.954 27.327 1.00 28.30 15 LYS B CA 1
ATOM 894 C C . LYS B 1 15 ? 30.243 -12.221 28.753 1.00 27.18 15 LYS B C 1
ATOM 895 O O . LYS B 1 15 ? 30.992 -12.802 29.568 1.00 32.08 15 LYS B O 1
ATOM 901 N N . HIS B 1 16 ? 29.031 -11.814 29.096 1.00 25.03 16 HIS B N 1
ATOM 902 C CA . HIS B 1 16 ? 28.482 -12.037 30.422 1.00 23.93 16 HIS B CA 1
ATOM 903 C C . HIS B 1 16 ? 27.168 -12.796 30.280 1.00 23.99 16 HIS B C 1
ATOM 904 O O . HIS B 1 16 ? 26.290 -12.361 29.475 1.00 28.86 16 HIS B O 1
ATOM 911 N N . GLU B 1 17 ? 26.937 -13.858 31.002 1.00 22.07 17 GLU B N 1
ATOM 912 C CA . GLU B 1 17 ? 25.660 -14.563 30.962 1.00 21.74 17 GLU B CA 1
ATOM 913 C C . GLU B 1 17 ? 24.803 -14.310 32.190 1.00 21.22 17 GLU B C 1
ATOM 914 O O . GLU B 1 17 ? 25.226 -14.422 33.353 1.00 26.02 17 GLU B O 1
ATOM 920 N N . ILE B 1 18 ? 23.564 -13.919 31.968 1.00 18.00 18 ILE B N 1
ATOM 921 C CA . ILE B 1 18 ? 22.643 -13.641 33.050 1.00 17.17 18 ILE B CA 1
ATOM 922 C C . ILE B 1 18 ? 21.391 -14.486 32.814 1.00 17.03 18 ILE B C 1
ATOM 923 O O . ILE B 1 18 ? 21.209 -15.055 31.744 1.00 20.11 18 ILE B O 1
ATOM 928 N N . GLU B 1 19 ? 20.546 -14.581 33.839 1.00 17.34 19 GLU B N 1
ATOM 929 C CA . GLU B 1 19 ? 19.249 -15.262 33.796 1.00 16.93 19 GLU B CA 1
ATOM 930 C C . GLU B 1 19 ? 18.131 -14.271 34.058 1.00 15.35 19 GLU B C 1
ATOM 931 O O . GLU B 1 19 ? 18.139 -13.521 35.053 1.00 16.36 19 GLU B O 1
ATOM 937 N N . VAL B 1 20 ? 17.157 -14.213 33.159 1.00 17.10 20 VAL B N 1
ATOM 938 C CA . VAL B 1 20 ? 16.142 -13.161 33.157 1.00 15.89 20 VAL B CA 1
ATOM 939 C C . VAL B 1 20 ? 14.756 -13.760 33.169 1.00 16.48 20 VAL B C 1
ATOM 940 O O . VAL B 1 20 ? 14.380 -14.507 32.270 1.00 18.75 20 VAL B O 1
ATOM 944 N N . PRO B 1 21 ? 14.004 -13.464 34.221 1.00 16.90 21 PRO B N 1
ATOM 945 C CA . PRO B 1 21 ? 12.613 -13.888 34.223 1.00 17.79 21 PRO B CA 1
ATOM 946 C C . PRO B 1 21 ? 11.848 -13.388 33.019 1.00 18.28 21 PRO B C 1
ATOM 947 O O . PRO B 1 21 ? 12.084 -12.275 32.472 1.00 16.99 21 PRO B O 1
ATOM 951 N N . ASP B 1 22 ? 10.870 -14.190 32.591 1.00 20.02 22 ASP B N 1
ATOM 952 C CA . ASP B 1 22 ? 10.058 -13.828 31.402 1.00 20.41 22 ASP B CA 1
ATOM 953 C C . ASP B 1 22 ? 9.282 -12.547 31.681 1.00 17.97 22 ASP B C 1
ATOM 954 O O . ASP B 1 22 ? 8.775 -11.934 30.781 1.00 20.97 22 ASP B O 1
ATOM 962 N N . ASP B 1 23 ? 9.171 -12.069 32.938 1.00 19.59 23 ASP B N 1
ATOM 963 C CA . ASP B 1 23 ? 8.414 -10.864 33.259 1.00 18.74 23 ASP B CA 1
ATOM 964 C C . ASP B 1 23 ? 9.344 -9.782 33.854 1.00 17.71 23 ASP B C 1
ATOM 965 O O . ASP B 1 23 ? 8.883 -8.905 34.611 1.00 19.49 23 ASP B O 1
ATOM 970 N N . GLU B 1 24 ? 10.606 -9.802 33.526 1.00 15.78 24 GLU B N 1
ATOM 971 C CA . GLU B 1 24 ? 11.545 -8.768 33.949 1.00 13.57 24 GLU B CA 1
ATOM 972 C C . GLU B 1 24 ? 12.278 -8.228 32.724 1.00 12.69 24 GLU B C 1
ATOM 973 O O . GLU B 1 24 ? 12.636 -8.966 31.834 1.00 13.85 24 GLU B O 1
ATOM 979 N N . TYR B 1 25 ? 12.539 -6.920 32.718 1.00 12.16 25 TYR B N 1
ATOM 980 C CA . TYR B 1 25 ? 13.313 -6.292 31.663 1.00 12.01 25 TYR B CA 1
ATOM 981 C C . TYR B 1 25 ? 14.788 -6.748 31.767 1.00 10.88 25 TYR B C 1
ATOM 982 O O . TYR B 1 25 ? 15.307 -6.932 32.851 1.00 11.65 25 TYR B O 1
ATOM 991 N N . ILE B 1 26 ? 15.438 -6.876 30.602 1.00 10.70 26 ILE B N 1
ATOM 992 C CA . ILE B 1 26 ? 16.836 -7.304 30.572 1.00 11.12 26 ILE B CA 1
ATOM 993 C C . ILE B 1 26 ? 17.712 -6.380 31.402 1.00 9.78 26 ILE B C 1
ATOM 994 O O . ILE B 1 26 ? 18.560 -6.877 32.146 1.00 10.87 26 ILE B O 1
ATOM 999 N N . LEU B 1 27 ? 17.564 -5.067 31.247 1.00 9.87 27 LEU B N 1
ATOM 1000 C CA . LEU B 1 27 ? 18.473 -4.152 31.945 1.00 9.96 27 LEU B CA 1
ATOM 1001 C C . LEU B 1 27 ? 18.362 -4.357 33.452 1.00 9.80 27 LEU B C 1
ATOM 1002 O O . LEU B 1 27 ? 19.395 -4.395 34.152 1.00 11.32 27 LEU B O 1
ATOM 1007 N N . ASP B 1 28 ? 17.140 -4.443 33.974 1.00 10.35 28 ASP B N 1
ATOM 1008 C CA . ASP B 1 28 ? 16.960 -4.606 35.424 1.00 11.75 28 ASP B CA 1
ATOM 1009 C C . ASP B 1 28 ? 17.629 -5.863 35.945 1.00 11.28 28 ASP B C 1
ATOM 1010 O O . ASP B 1 28 ? 18.309 -5.844 36.993 1.00 12.33 28 ASP B O 1
ATOM 1019 N N . ALA B 1 29 ? 17.496 -6.960 35.219 1.00 11.28 29 ALA B N 1
ATOM 1020 C CA . ALA B 1 29 ? 18.096 -8.237 35.635 1.00 11.90 29 ALA B CA 1
ATOM 1021 C C . ALA B 1 29 ? 19.628 -8.143 35.591 1.00 12.26 29 ALA B C 1
ATOM 1022 O O . ALA B 1 29 ? 20.307 -8.647 36.497 1.00 13.83 29 ALA B O 1
ATOM 1024 N N . ALA B 1 30 ? 20.158 -7.549 34.527 1.00 11.39 30 ALA B N 1
ATOM 1025 C CA . ALA B 1 30 ? 21.643 -7.419 34.398 1.00 12.23 30 ALA B CA 1
ATOM 1026 C C . ALA B 1 30 ? 22.168 -6.698 35.597 1.00 11.86 30 ALA B C 1
ATOM 1027 O O . ALA B 1 30 ? 23.180 -7.113 36.210 1.00 12.80 30 ALA B O 1
ATOM 1029 N N . GLU B 1 31 ? 21.552 -5.575 35.953 1.00 11.66 31 GLU B N 1
ATOM 1030 C CA . GLU B 1 31 ? 22.038 -4.772 37.068 1.00 12.00 31 GLU B CA 1
ATOM 1031 C C . GLU B 1 31 ? 21.965 -5.537 38.386 1.00 12.36 31 GLU B C 1
ATOM 1032 O O . GLU B 1 31 ? 22.893 -5.507 39.210 1.00 14.40 31 GLU B O 1
ATOM 1038 N N . GLU B 1 32 ? 20.840 -6.235 38.607 1.00 12.42 32 GLU B N 1
ATOM 1039 C CA . GLU B 1 32 ? 20.710 -7.012 39.842 1.00 13.12 32 GLU B CA 1
ATOM 1040 C C . GLU B 1 32 ? 21.812 -8.048 39.953 1.00 12.81 32 GLU B C 1
ATOM 1041 O O . GLU B 1 32 ? 22.227 -8.395 41.066 1.00 14.25 32 GLU B O 1
ATOM 1047 N N . GLN B 1 33 ? 22.261 -8.560 38.817 1.00 13.64 33 GLN B N 1
ATOM 1048 C CA . GLN B 1 33 ? 23.290 -9.612 38.742 1.00 14.22 33 GLN B CA 1
ATOM 1049 C C . GLN B 1 33 ? 24.692 -9.059 38.674 1.00 15.80 33 GLN B C 1
ATOM 1050 O O . GLN B 1 33 ? 25.618 -9.871 38.502 1.00 18.74 33 GLN B O 1
ATOM 1056 N N . GLY B 1 34 ? 24.876 -7.757 38.836 1.00 15.72 34 GLY B N 1
ATOM 1057 C CA . GLY B 1 34 ? 26.231 -7.237 38.976 1.00 17.12 34 GLY B CA 1
ATOM 1058 C C . GLY B 1 34 ? 26.769 -6.587 37.708 1.00 16.50 34 GLY B C 1
ATOM 1059 O O . GLY B 1 34 ? 27.962 -6.272 37.673 1.00 20.56 34 GLY B O 1
ATOM 1060 N N . TYR B 1 35 ? 25.955 -6.383 36.677 1.00 15.86 35 TYR B N 1
ATOM 1061 C CA . TYR B 1 35 ? 26.445 -5.840 35.404 1.00 18.81 35 TYR B CA 1
ATOM 1062 C C . TYR B 1 35 ? 25.769 -4.530 35.086 1.00 19.29 35 TYR B C 1
ATOM 1063 O O . TYR B 1 35 ? 24.618 -4.592 34.605 1.00 20.29 35 TYR B O 1
ATOM 1072 N N . ASP B 1 36 ? 26.483 -3.427 35.304 1.00 16.72 36 ASP B N 1
ATOM 1073 C CA . ASP B 1 36 ? 26.037 -2.095 34.944 1.00 17.92 36 ASP B CA 1
ATOM 1074 C C . ASP B 1 36 ? 26.014 -1.973 33.419 1.00 15.77 36 ASP B C 1
ATOM 1075 O O . ASP B 1 36 ? 26.959 -2.422 32.748 1.00 19.58 36 ASP B O 1
ATOM 1080 N N . LEU B 1 37 ? 24.990 -1.346 32.918 1.00 15.15 37 LEU B N 1
ATOM 1081 C CA . LEU B 1 37 ? 24.814 -1.187 31.459 1.00 15.57 37 LEU B CA 1
ATOM 1082 C C . LEU B 1 37 ? 24.305 0.242 31.266 1.00 13.89 37 LEU B C 1
ATOM 1083 O O . LEU B 1 37 ? 23.743 0.885 32.140 1.00 15.65 37 LEU B O 1
ATOM 1088 N N . PRO B 1 38 ? 24.551 0.787 30.046 1.00 14.65 38 PRO B N 1
ATOM 1089 C CA . PRO B 1 38 ? 24.150 2.157 29.806 1.00 15.17 38 PRO B CA 1
ATOM 1090 C C . PRO B 1 38 ? 22.662 2.325 29.863 1.00 12.56 38 PRO B C 1
ATOM 1091 O O . PRO B 1 38 ? 21.922 1.445 29.393 1.00 14.45 38 PRO B O 1
ATOM 1095 N N . PHE B 1 39 ? 22.227 3.448 30.378 1.00 13.82 39 PHE B N 1
ATOM 1096 C CA . PHE B 1 39 ? 20.819 3.840 30.380 1.00 13.34 39 PHE B CA 1
ATOM 1097 C C . PHE B 1 39 ? 20.722 5.344 30.681 1.00 13.01 39 PHE B C 1
ATOM 1098 O O . PHE B 1 39 ? 21.585 5.948 31.326 1.00 14.92 39 PHE B O 1
ATOM 1106 N N . SER B 1 40 ? 19.548 5.908 30.377 1.00 13.56 40 SER B N 1
ATOM 1107 C CA . SER B 1 40 ? 19.222 7.246 30.846 1.00 14.20 40 SER B CA 1
ATOM 1108 C C . SER B 1 40 ? 17.763 7.331 31.265 1.00 13.84 40 SER B C 1
ATOM 1109 O O . SER B 1 40 ? 17.501 7.382 32.468 1.00 15.18 40 SER B O 1
ATOM 1112 N N . CYS B 1 41 ? 16.825 7.303 30.325 1.00 13.76 41 CYS B N 1
ATOM 1113 C CA . CYS B 1 41 ? 15.428 7.522 30.662 1.00 14.81 41 CYS B CA 1
ATOM 1114 C C . CYS B 1 41 ? 14.774 6.329 31.334 1.00 13.83 41 CYS B C 1
ATOM 1115 O O . CYS B 1 41 ? 13.786 6.537 32.074 1.00 14.60 41 CYS B O 1
ATOM 1118 N N . ARG B 1 42 ? 15.233 5.088 31.050 1.00 13.39 42 ARG B N 1
ATOM 1119 C CA . ARG B 1 42 ? 14.648 3.855 31.479 1.00 13.12 42 ARG B CA 1
ATOM 1120 C C . ARG B 1 42 ? 13.181 3.717 31.097 1.00 14.12 42 ARG B C 1
ATOM 1121 O O . ARG B 1 42 ? 12.418 3.059 31.794 1.00 17.41 42 ARG B O 1
ATOM 1129 N N . ALA B 1 43 ? 12.785 4.383 30.012 1.00 13.52 43 ALA B N 1
ATOM 1130 C CA . ALA B 1 43 ? 11.368 4.399 29.628 1.00 15.01 43 ALA B CA 1
ATOM 1131 C C . ALA B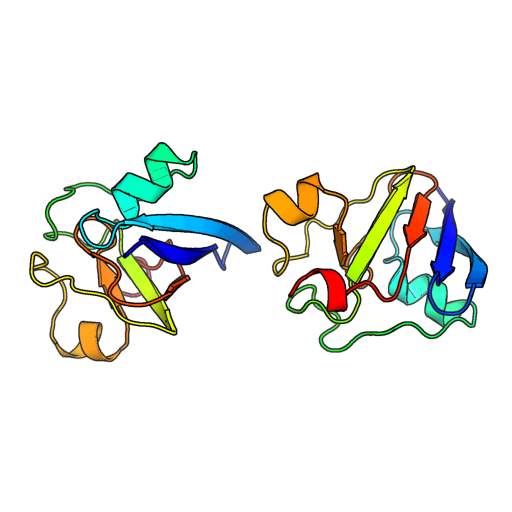 1 43 ? 11.159 4.108 28.150 1.00 13.29 43 ALA B C 1
ATOM 1132 O O . ALA B 1 43 ? 10.035 4.289 27.670 1.00 17.61 43 ALA B O 1
ATOM 1134 N N . GLY B 1 44 ? 12.198 3.663 27.445 1.00 13.79 44 GLY B N 1
ATOM 1135 C CA . GLY B 1 44 ? 12.132 3.308 26.029 1.00 15.30 44 GLY B CA 1
ATOM 1136 C C . GLY B 1 44 ? 12.052 4.484 25.086 1.00 14.29 44 GLY B C 1
ATOM 1137 O O . GLY B 1 44 ? 11.700 4.319 23.913 1.00 16.66 44 GLY B O 1
ATOM 1138 N N A ALA B 1 45 ? 12.369 5.670 25.587 0.45 14.95 45 ALA B N 1
ATOM 1139 N N B ALA B 1 45 ? 12.476 5.643 25.555 0.55 14.29 45 ALA B N 1
ATOM 1140 C CA A ALA B 1 45 ? 12.171 6.919 24.866 0.45 14.52 45 ALA B CA 1
ATOM 1141 C CA B ALA B 1 45 ? 12.255 6.885 24.832 0.55 15.23 45 ALA B CA 1
ATOM 1142 C C A ALA B 1 45 ? 13.501 7.542 24.479 0.45 15.25 45 ALA B C 1
ATOM 1143 C C B ALA B 1 45 ? 13.583 7.539 24.531 0.55 15.39 45 ALA B C 1
ATOM 1144 O O A ALA B 1 45 ? 13.559 8.708 24.039 0.45 22.21 45 ALA B O 1
ATOM 1145 O O B ALA B 1 45 ? 13.589 8.766 24.291 0.55 20.79 45 ALA B O 1
ATOM 1148 N N A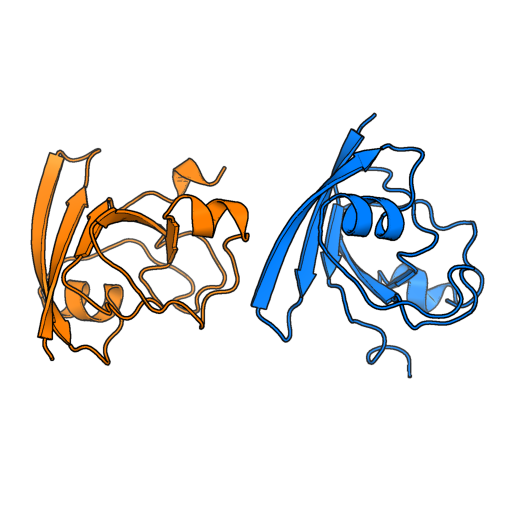 CYS B 1 46 ? 14.618 6.838 24.574 0.45 16.06 46 CYS B N 1
ATOM 1149 N N B CYS B 1 46 ? 14.750 6.885 24.476 0.55 17.52 46 CYS B N 1
ATOM 1150 C CA A CYS B 1 46 ? 15.908 7.289 24.088 0.45 15.58 46 CYS B CA 1
ATOM 1151 C CA B CYS B 1 46 ? 15.968 7.661 24.288 0.55 19.74 46 CYS B CA 1
ATOM 1152 C C A CYS B 1 46 ? 16.668 6.130 23.459 0.45 11.37 46 CYS B C 1
ATOM 1153 C C B CYS B 1 46 ? 17.168 7.016 23.590 0.55 19.90 46 CYS B C 1
ATOM 1154 O O A CYS B 1 46 ? 16.075 5.079 23.201 0.45 11.65 46 CYS B O 1
ATOM 1155 O O B CYS B 1 46 ? 18.040 7.802 23.160 0.55 27.34 46 CYS B O 1
ATOM 1160 N N A SER B 1 47 ? 17.956 6.315 23.133 0.45 13.32 47 SER B N 1
ATOM 1161 N N B SER B 1 47 ? 17.345 5.737 23.403 0.55 22.32 47 SER B N 1
ATOM 1162 C CA A SER B 1 47 ? 18.670 5.156 22.576 0.45 15.66 47 SER B CA 1
ATOM 1163 C CA B SER B 1 47 ? 18.432 5.064 22.687 0.55 19.01 47 SER B CA 1
ATOM 1164 C C A SER B 1 47 ? 19.806 4.709 23.491 0.45 15.55 47 SER B C 1
ATOM 1165 C C B SER B 1 47 ? 19.648 4.751 23.569 0.55 15.68 47 SER B C 1
ATOM 1166 O O A SER B 1 47 ? 20.649 3.874 23.088 0.45 14.57 47 SER B O 1
ATOM 1167 O O B SER B 1 47 ? 20.535 3.985 23.101 0.55 15.22 47 SER B O 1
ATOM 1172 N N A THR B 1 48 ? 19.869 5.271 24.709 0.45 14.14 48 THR B N 1
ATOM 1173 N N B THR B 1 48 ? 19.779 5.289 24.788 0.55 13.52 48 THR B N 1
ATOM 1174 C CA A THR B 1 48 ? 21.065 5.087 25.526 0.45 14.59 48 THR B CA 1
ATOM 1175 C CA B THR B 1 48 ? 21.035 5.091 25.515 0.55 14.39 48 THR B CA 1
ATOM 1176 C C A THR B 1 48 ? 21.338 3.613 25.823 0.45 12.95 48 THR B C 1
ATOM 1177 C C B THR B 1 48 ? 21.334 3.616 25.797 0.55 12.79 48 THR B C 1
ATOM 1178 O O A THR B 1 48 ? 22.491 3.163 25.846 0.45 14.48 48 THR B O 1
ATOM 1179 O O B THR B 1 48 ? 22.482 3.149 25.802 0.55 14.47 48 THR B O 1
ATOM 1186 N N . CYS B 1 49 ? 20.294 2.828 26.072 1.00 12.58 49 CYS B N 1
ATOM 1187 C CA . CYS B 1 49 ? 20.441 1.422 26.467 1.00 12.37 49 CYS B CA 1
ATOM 1188 C C . CYS B 1 49 ? 20.399 0.472 25.288 1.00 12.58 49 CYS B C 1
ATOM 1189 O O . CYS B 1 49 ? 20.232 -0.749 25.458 1.00 13.10 49 CYS B O 1
ATOM 1192 N N . ALA B 1 50 ? 20.565 0.981 24.058 1.00 12.84 50 ALA B N 1
ATOM 1193 C CA . ALA B 1 50 ? 20.345 0.152 22.876 1.00 12.68 50 ALA B CA 1
ATOM 1194 C C . ALA B 1 50 ? 21.319 -1.019 22.846 1.00 12.09 50 ALA B C 1
ATOM 1195 O O . ALA B 1 50 ? 22.506 -0.885 23.159 1.00 13.81 50 ALA B O 1
ATOM 1197 N N . GLY B 1 51 ? 20.815 -2.165 22.400 1.00 12.74 51 GLY B N 1
ATOM 1198 C CA . GLY B 1 51 ? 21.567 -3.342 22.046 1.00 13.70 51 GLY B CA 1
ATOM 1199 C C . GLY B 1 51 ? 21.140 -3.841 20.671 1.00 13.24 51 GLY B C 1
ATOM 1200 O O . GLY B 1 51 ? 20.182 -3.336 20.048 1.00 13.48 51 GLY B O 1
ATOM 1201 N N . LYS B 1 52 ? 21.844 -4.849 20.176 1.00 14.62 52 LYS B N 1
ATOM 1202 C CA . LYS B 1 52 ? 21.500 -5.453 18.904 1.00 16.11 52 LYS B CA 1
ATOM 1203 C C . LYS B 1 52 ? 21.435 -6.985 19.057 1.00 15.06 52 LYS B C 1
ATOM 1204 O O . LYS B 1 52 ? 22.393 -7.645 19.518 1.00 17.28 52 LYS B O 1
ATOM 1210 N N . LEU B 1 53 ? 20.269 -7.550 18.738 1.00 15.95 53 LEU B N 1
ATOM 1211 C CA . LEU B 1 53 ? 20.151 -9.000 18.837 1.00 16.89 53 LEU B CA 1
ATOM 1212 C C . LEU B 1 53 ? 21.117 -9.725 17.930 1.00 17.45 53 LEU B C 1
ATOM 1213 O O . LEU B 1 53 ? 21.266 -9.364 16.756 1.00 23.78 53 LEU B O 1
ATOM 1218 N N . VAL B 1 54 ? 21.692 -10.777 18.474 1.00 19.33 54 VAL B N 1
ATOM 1219 C CA . VAL B 1 54 ? 22.378 -11.794 17.674 1.00 21.56 54 VAL B CA 1
ATOM 1220 C C . VAL B 1 54 ? 21.440 -12.976 17.466 1.00 21.12 54 VAL B C 1
ATOM 1221 O O . VAL B 1 54 ? 21.321 -13.524 16.337 1.00 25.21 54 VAL B O 1
ATOM 1225 N N . SER B 1 55 ? 20.788 -13.449 18.514 1.00 23.08 55 SER B N 1
ATOM 1226 C CA . SER B 1 55 ? 19.804 -14.531 18.398 1.00 23.75 55 SER B CA 1
ATOM 1227 C C . SER B 1 55 ? 18.747 -14.405 19.482 1.00 22.10 55 SER B C 1
ATOM 1228 O O . SER B 1 55 ? 18.947 -13.761 20.503 1.00 22.36 55 SER B O 1
ATOM 1231 N N . GLY B 1 56 ? 17.596 -15.009 19.264 1.00 22.51 56 GLY B N 1
ATOM 1232 C CA . GLY B 1 56 ? 16.499 -14.966 20.225 1.00 22.31 56 GLY B CA 1
ATOM 1233 C C . GLY B 1 56 ? 15.546 -13.804 19.977 1.00 20.38 56 GLY B C 1
ATOM 1234 O O . GLY B 1 56 ? 15.729 -12.962 19.065 1.00 24.59 56 GLY B O 1
ATOM 1235 N N . THR B 1 57 ? 14.486 -13.722 20.789 1.00 21.77 57 THR B N 1
ATOM 1236 C CA . THR B 1 57 ? 13.422 -12.732 20.627 1.00 20.33 57 THR B CA 1
ATOM 1237 C C . THR B 1 57 ? 13.111 -12.013 21.941 1.00 18.90 57 THR B C 1
ATOM 1238 O O . THR B 1 57 ? 13.373 -12.531 23.036 1.00 19.84 57 THR B O 1
ATOM 1242 N N . VAL B 1 58 ? 12.557 -10.810 21.789 1.00 17.37 58 VAL B N 1
ATOM 1243 C CA . VAL B 1 58 ? 12.164 -10.007 22.936 1.00 15.92 58 VAL B CA 1
ATOM 1244 C C . VAL B 1 58 ? 10.789 -9.407 22.663 1.00 16.22 58 VAL B C 1
ATOM 1245 O O . VAL B 1 58 ? 10.374 -9.315 21.489 1.00 18.15 58 VAL B O 1
ATOM 1249 N N . ASP B 1 59 ? 10.122 -9.007 23.741 1.00 16.77 59 ASP B N 1
ATOM 1250 C CA . ASP B 1 59 ? 8.944 -8.182 23.701 1.00 17.14 59 ASP B CA 1
ATOM 1251 C C . ASP B 1 59 ? 9.347 -6.809 24.230 1.00 15.32 59 ASP B C 1
ATOM 1252 O O . ASP B 1 59 ? 9.580 -6.684 25.434 1.00 17.11 59 ASP B O 1
ATOM 1260 N N . GLN B 1 60 ? 9.483 -5.868 23.308 1.00 15.72 60 GLN B N 1
ATOM 1261 C CA . GLN B 1 60 ? 9.842 -4.492 23.694 1.00 13.88 60 GLN B CA 1
ATOM 1262 C C . GLN B 1 60 ? 8.714 -3.539 23.299 1.00 14.99 60 GLN B C 1
ATOM 1263 O O . GLN B 1 60 ? 8.929 -2.395 22.867 1.00 15.30 60 GLN B O 1
ATOM 1269 N N . SER B 1 61 ? 7.474 -3.982 23.476 1.00 17.94 61 SER B N 1
ATOM 1270 C CA . SER B 1 61 ? 6.283 -3.239 23.095 1.00 20.22 61 SER B CA 1
ATOM 1271 C C . SER B 1 61 ? 6.241 -1.841 23.719 1.00 17.69 61 SER B C 1
ATOM 1272 O O . SER B 1 61 ? 5.603 -0.947 23.166 1.00 22.05 61 SER B O 1
ATOM 1275 N N . ASP B 1 62 ? 6.840 -1.634 24.901 1.00 17.42 62 ASP B N 1
ATOM 1276 C CA . ASP B 1 62 ? 6.876 -0.371 25.621 1.00 19.55 62 ASP B CA 1
ATOM 1277 C C . ASP B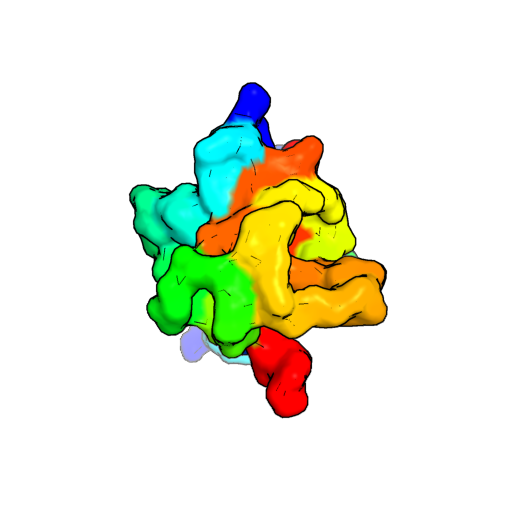 1 62 ? 7.831 0.653 24.990 1.00 16.75 62 ASP B C 1
ATOM 1278 O O . ASP B 1 62 ? 7.820 1.832 25.325 1.00 19.72 62 ASP B O 1
ATOM 1283 N N . GLN B 1 63 ? 8.686 0.193 24.079 1.00 14.20 63 GLN B N 1
ATOM 1284 C CA . GLN B 1 63 ? 9.663 1.109 23.470 1.00 13.96 63 GLN B CA 1
ATOM 1285 C C . GLN B 1 63 ? 8.923 2.076 22.552 1.00 14.08 63 GLN B C 1
ATOM 1286 O O . GLN B 1 63 ? 7.946 1.719 21.890 1.00 17.00 63 GLN B O 1
ATOM 1292 N N . SER B 1 64 ? 9.539 3.223 22.350 1.00 13.65 64 SER B N 1
ATOM 1293 C CA . SER B 1 64 ? 9.024 4.211 21.394 1.00 14.98 64 SER B CA 1
ATOM 1294 C C . SER B 1 64 ? 10.113 4.900 20.575 1.00 14.20 64 SER B C 1
ATOM 1295 O O . SER B 1 64 ? 9.795 5.584 19.616 1.00 18.39 64 SER B O 1
ATOM 1298 N N . PHE B 1 65 ? 11.414 4.742 20.884 1.00 13.77 65 PHE B N 1
ATOM 1299 C CA . PHE B 1 65 ? 12.419 5.497 20.182 1.00 14.22 65 PHE B CA 1
ATOM 1300 C C . PHE B 1 65 ? 12.887 4.927 18.869 1.00 12.67 65 PHE B C 1
ATOM 1301 O O . PHE B 1 65 ? 13.222 5.651 17.941 1.00 14.41 65 PHE B O 1
ATOM 1309 N N . LEU B 1 66 ? 13.006 3.593 18.821 1.00 12.26 66 LEU B N 1
ATOM 1310 C CA . LEU B 1 66 ? 13.488 2.942 17.582 1.00 12.32 66 LEU B CA 1
ATOM 1311 C C . LEU B 1 66 ? 12.456 2.998 16.484 1.00 12.14 66 LEU B C 1
ATOM 1312 O O . LEU B 1 66 ? 11.237 2.811 16.755 1.00 12.67 66 LEU B O 1
ATOM 1317 N N . ASP B 1 67 ? 12.879 3.202 15.257 1.00 11.77 67 ASP B N 1
ATOM 1318 C CA . ASP B 1 67 ? 11.939 3.147 14.105 1.00 13.11 67 ASP B CA 1
ATOM 1319 C C . ASP B 1 67 ? 11.766 1.681 13.673 1.00 11.62 67 ASP B C 1
ATOM 1320 O O . ASP B 1 67 ? 12.470 0.770 14.103 1.00 12.36 67 ASP B O 1
ATOM 1325 N N . ASP B 1 68 ? 10.801 1.491 12.759 1.00 12.28 68 ASP B N 1
ATOM 1326 C CA . ASP B 1 68 ? 10.468 0.111 12.343 1.00 12.67 68 ASP B CA 1
ATOM 1327 C C . ASP B 1 68 ? 11.633 -0.554 11.612 1.00 12.79 68 ASP B C 1
ATOM 1328 O O . ASP B 1 68 ? 11.782 -1.786 11.677 1.00 13.91 68 ASP B O 1
ATOM 1333 N N . ASP B 1 69 ? 12.474 0.218 10.891 1.00 12.46 69 ASP B N 1
ATOM 1334 C CA . ASP B 1 69 ? 13.631 -0.397 10.231 1.00 13.99 69 ASP B CA 1
ATOM 1335 C C . ASP B 1 69 ? 14.674 -0.829 11.240 1.00 13.16 69 ASP B C 1
ATOM 1336 O O . ASP B 1 69 ? 15.269 -1.912 11.124 1.00 14.73 69 ASP B O 1
ATOM 1341 N N . GLN B 1 70 ? 14.899 -0.020 12.261 1.00 12.47 70 GLN B N 1
ATOM 1342 C CA . GLN B 1 70 ? 15.854 -0.405 13.313 1.00 13.63 70 GLN B CA 1
ATOM 1343 C C . GLN B 1 70 ? 15.389 -1.634 14.043 1.00 12.72 70 GLN B C 1
ATOM 1344 O O . GLN B 1 70 ? 16.190 -2.511 14.374 1.00 13.80 70 GLN B O 1
ATOM 1350 N N . ILE B 1 71 ? 14.112 -1.716 14.341 1.00 12.83 71 ILE B N 1
ATOM 1351 C CA . ILE B 1 71 ? 13.580 -2.918 14.985 1.00 13.26 71 ILE B CA 1
ATOM 1352 C C . ILE B 1 71 ? 13.772 -4.131 14.097 1.00 13.11 71 ILE B C 1
ATOM 1353 O O . ILE B 1 71 ? 14.158 -5.217 14.564 1.00 14.32 71 ILE B O 1
ATOM 1358 N N . GLU B 1 72 ? 13.443 -4.013 12.809 1.00 14.01 72 GLU B N 1
ATOM 1359 C CA . GLU B 1 72 ? 13.612 -5.166 11.900 1.00 15.92 72 GLU B CA 1
ATOM 1360 C C . GLU B 1 72 ? 15.052 -5.603 11.830 1.00 15.97 72 GLU B C 1
ATOM 1361 O O . GLU B 1 72 ? 15.365 -6.785 11.654 1.00 18.26 72 GLU B O 1
ATOM 1367 N N . ALA B 1 73 ? 16.009 -4.658 11.984 1.00 16.36 73 ALA B N 1
ATOM 1368 C CA . ALA B 1 73 ? 17.419 -4.929 11.953 1.00 17.03 73 ALA B CA 1
ATOM 1369 C C . ALA B 1 73 ? 17.951 -5.572 13.239 1.00 17.94 73 ALA B C 1
ATOM 1370 O O . ALA B 1 73 ? 19.087 -6.018 13.282 1.00 21.69 73 ALA B O 1
ATOM 1372 N N . GLY B 1 74 ? 17.110 -5.666 14.288 1.00 16.83 74 GLY B N 1
ATOM 1373 C CA . GLY B 1 74 ? 17.506 -6.354 15.485 1.00 16.97 74 GLY B CA 1
ATOM 1374 C C . GLY B 1 74 ? 17.795 -5.454 16.675 1.00 14.65 74 GLY B C 1
ATOM 1375 O O . GLY B 1 74 ? 18.191 -5.937 17.730 1.00 15.47 74 GLY B O 1
ATOM 1376 N N . TYR B 1 75 ? 17.613 -4.139 16.552 1.00 13.40 75 TYR B N 1
ATOM 1377 C CA . TYR B 1 75 ? 17.928 -3.239 17.684 1.00 12.50 75 TYR B CA 1
ATOM 1378 C C . TYR B 1 75 ? 16.845 -3.376 18.745 1.00 11.59 75 TYR B C 1
ATOM 1379 O O . TYR B 1 75 ? 15.659 -3.546 18.439 1.00 12.48 75 TYR B O 1
ATOM 1388 N N . VAL B 1 76 ? 17.294 -3.287 19.987 1.00 11.61 76 VAL B N 1
ATOM 1389 C CA . VAL B 1 76 ? 16.469 -3.463 21.159 1.00 10.50 76 VAL B CA 1
ATOM 1390 C C . VAL B 1 76 ? 16.829 -2.405 22.204 1.00 10.77 76 VAL B C 1
ATOM 1391 O O . VAL B 1 76 ? 18.009 -2.133 22.453 1.00 12.23 76 VAL B O 1
ATOM 1395 N N . LEU B 1 77 ? 15.792 -1.828 22.829 1.00 10.75 77 LEU B N 1
ATOM 1396 C CA . LEU B 1 77 ? 16.025 -0.966 23.992 1.00 10.57 77 LEU B CA 1
ATOM 1397 C C . LEU B 1 77 ? 15.932 -1.851 25.233 1.00 10.20 77 LEU B C 1
ATOM 1398 O O . LEU B 1 77 ? 14.855 -2.314 25.647 1.00 10.75 77 LEU B O 1
ATOM 1403 N N . THR B 1 78 ? 17.111 -2.165 25.801 1.00 10.56 78 THR B N 1
ATOM 1404 C CA . THR B 1 78 ? 17.191 -3.135 26.912 1.00 10.47 78 THR B CA 1
ATOM 1405 C C . THR B 1 78 ? 16.448 -2.734 28.164 1.00 10.19 78 THR B C 1
ATOM 1406 O O . THR B 1 78 ? 16.052 -3.619 28.939 1.00 11.00 78 THR B O 1
ATOM 1410 N N . CYS B 1 79 ? 16.171 -1.422 28.363 1.00 9.91 79 CYS B N 1
ATOM 1411 C CA . CYS B 1 79 ? 15.445 -1.004 29.542 1.00 10.16 79 CYS B CA 1
ATOM 1412 C C . CYS B 1 79 ? 13.953 -1.402 29.517 1.00 10.85 79 CYS B C 1
ATOM 1413 O O . CYS B 1 79 ? 13.320 -1.367 30.567 1.00 12.21 79 CYS B O 1
ATOM 1416 N N . VAL B 1 80 ? 13.437 -1.748 28.326 1.00 10.94 80 VAL B N 1
ATOM 1417 C CA . VAL B 1 80 ? 12.012 -2.064 28.233 1.00 11.77 80 VAL B CA 1
ATOM 1418 C C . VAL B 1 80 ? 11.780 -3.383 27.492 1.00 11.48 80 VAL B C 1
ATOM 1419 O O . VAL B 1 80 ? 10.705 -3.669 26.970 1.00 15.06 80 VAL B O 1
ATOM 1423 N N . ALA B 1 81 ? 12.798 -4.229 27.434 1.00 11.84 81 ALA B N 1
ATOM 1424 C CA . ALA B 1 81 ? 12.721 -5.483 26.691 1.00 11.21 81 ALA B CA 1
ATOM 1425 C C . ALA B 1 81 ? 12.634 -6.666 27.639 1.00 11.93 81 ALA B C 1
ATOM 1426 O O . ALA B 1 81 ? 13.540 -6.945 28.421 1.00 13.37 81 ALA B O 1
ATOM 1428 N N . TYR B 1 82 ? 11.550 -7.428 27.490 1.00 13.84 82 TYR B N 1
ATOM 1429 C CA . TYR B 1 82 ? 11.376 -8.714 28.128 1.00 14.66 82 TYR B CA 1
ATOM 1430 C C . TYR B 1 82 ? 11.927 -9.811 27.206 1.00 15.58 82 TYR B C 1
ATOM 1431 O O . TYR B 1 82 ? 11.566 -9.825 26.011 1.00 17.03 82 TYR B O 1
ATOM 1440 N N . PRO B 1 83 ? 12.731 -10.758 27.663 1.00 16.05 83 PRO B N 1
ATOM 1441 C CA . PRO B 1 83 ? 13.108 -11.846 26.752 1.00 16.52 83 PRO B CA 1
ATOM 1442 C C . PRO B 1 83 ? 11.900 -12.763 26.519 1.00 17.82 83 PRO B C 1
ATOM 1443 O O . PRO B 1 83 ? 11.126 -13.010 27.455 1.00 19.92 83 PRO B O 1
ATOM 1447 N N . THR B 1 84 ? 11.761 -13.254 25.317 1.00 17.44 84 THR B N 1
ATOM 1448 C CA . THR B 1 84 ? 10.735 -14.277 25.069 1.00 20.00 84 THR B CA 1
ATOM 1449 C C . THR B 1 84 ? 11.370 -15.570 24.601 1.00 21.38 84 THR B C 1
ATOM 1450 O O . THR B 1 84 ? 10.732 -16.557 24.171 1.00 24.73 84 THR B O 1
ATOM 1454 N N . SER B 1 85 ? 12.679 -15.678 24.668 1.00 21.26 85 SER B N 1
ATOM 1455 C CA . SER B 1 85 ? 13.443 -16.916 24.419 1.00 22.85 85 SER B CA 1
ATOM 1456 C C . SER B 1 85 ? 14.799 -16.694 25.059 1.00 22.56 85 SER B C 1
ATOM 1457 O O . SER B 1 85 ? 15.050 -15.561 25.555 1.00 19.89 85 SER B O 1
ATOM 1460 N N . ASP B 1 86 ? 15.682 -17.673 25.038 1.00 21.79 86 ASP B N 1
ATOM 1461 C CA . ASP B 1 86 ? 17.091 -17.347 25.296 1.00 21.27 86 ASP B CA 1
ATOM 1462 C C . ASP B 1 86 ? 17.563 -16.330 24.262 1.00 20.81 86 ASP B C 1
ATOM 1463 O O . ASP B 1 86 ? 17.192 -16.401 23.076 1.00 21.07 86 ASP B O 1
ATOM 1468 N N . VAL B 1 87 ? 18.379 -15.369 24.689 1.00 19.96 87 VAL B N 1
ATOM 1469 C CA . VAL B 1 87 ? 18.834 -14.263 23.873 1.00 18.45 87 VAL B CA 1
ATOM 1470 C C . VAL B 1 87 ? 20.342 -14.103 23.922 1.00 20.30 87 VAL B C 1
ATOM 1471 O O . VAL B 1 87 ? 20.893 -14.268 25.002 1.00 21.29 87 VAL B O 1
ATOM 1475 N N . VAL B 1 88 ? 20.918 -13.760 22.777 1.00 19.18 88 VAL B N 1
ATOM 1476 C CA . VAL B 1 88 ? 22.306 -13.285 22.693 1.00 19.66 88 VAL B CA 1
ATOM 1477 C C . VAL B 1 88 ? 22.151 -11.861 22.131 1.00 17.90 88 VAL B C 1
ATOM 1478 O O . VAL B 1 88 ? 21.568 -11.644 21.082 1.00 19.75 88 VAL B O 1
ATOM 1482 N N . ILE B 1 89 ? 22.705 -10.887 22.855 1.00 18.88 89 ILE B N 1
ATOM 1483 C CA . ILE B 1 89 ? 22.555 -9.502 22.485 1.00 15.90 89 ILE B CA 1
ATOM 1484 C C . ILE B 1 89 ? 23.867 -8.743 22.668 1.00 16.94 89 ILE B C 1
ATOM 1485 O O . ILE B 1 89 ? 24.554 -8.890 23.668 1.00 17.86 89 ILE B O 1
ATOM 1490 N N . GLN B 1 90 ? 24.190 -7.963 21.640 1.00 18.34 90 GLN B N 1
ATOM 1491 C CA . GLN B 1 90 ? 25.318 -7.046 21.748 1.00 17.91 90 GLN B CA 1
ATOM 1492 C C . GLN B 1 90 ? 24.894 -5.781 22.480 1.00 17.26 90 GLN B C 1
ATOM 1493 O O . GLN B 1 90 ? 23.902 -5.173 22.045 1.00 19.85 90 GLN B O 1
ATOM 1499 N N . THR B 1 91 ? 25.616 -5.361 23.531 1.00 16.57 91 THR B N 1
ATOM 1500 C CA . THR B 1 91 ? 25.286 -4.132 24.250 1.00 16.41 91 THR B CA 1
ATOM 1501 C C . THR B 1 91 ? 26.054 -2.913 23.741 1.00 15.93 91 THR B C 1
ATOM 1502 O O . THR B 1 91 ? 26.929 -3.052 22.872 1.00 19.85 91 THR B O 1
ATOM 1506 N N . HIS B 1 92 ? 25.770 -1.726 24.295 1.00 17.66 92 HIS B N 1
ATOM 1507 C CA . HIS B 1 92 ? 26.493 -0.498 23.995 1.00 17.84 92 HIS B CA 1
ATOM 1508 C C . HIS B 1 92 ? 26.399 -0.143 22.520 1.00 19.36 92 HIS B C 1
ATOM 1509 O O . HIS B 1 92 ? 27.387 0.305 21.922 1.00 21.84 92 HIS B O 1
ATOM 1516 N N . LYS B 1 93 ? 25.195 -0.334 21.941 1.00 17.42 93 LYS B N 1
ATOM 1517 C CA . LYS B 1 93 ? 25.017 -0.081 20.513 1.00 17.97 93 LYS B CA 1
ATOM 1518 C C . LYS B 1 93 ? 24.372 1.245 20.182 1.00 18.07 93 LYS B C 1
ATOM 1519 O O . LYS B 1 93 ? 24.066 1.443 18.979 1.00 21.33 93 LYS B O 1
ATOM 1525 N N . GLU B 1 94 ? 24.215 2.134 21.171 1.00 18.55 94 GLU B N 1
ATOM 1526 C CA . GLU B 1 94 ? 23.624 3.434 20.886 1.00 21.12 94 GLU B CA 1
ATOM 1527 C C . GLU B 1 94 ? 24.283 4.133 19.699 1.00 23.23 94 GLU B C 1
ATOM 1528 O O . GLU B 1 94 ? 23.579 4.731 18.890 1.00 26.40 94 GLU B O 1
ATOM 1534 N N . GLU B 1 95 ? 25.609 4.049 19.576 1.00 24.57 95 GLU B N 1
ATOM 1535 C CA . GLU B 1 95 ? 26.289 4.782 18.500 1.00 28.98 95 GLU B CA 1
ATOM 1536 C C . GLU B 1 95 ? 25.867 4.286 17.118 1.00 31.24 95 GLU B C 1
ATOM 1537 O O . GLU B 1 95 ? 25.997 5.023 16.122 1.00 31.18 95 GLU B O 1
ATOM 1543 N N . ASP B 1 96 ? 25.323 3.077 16.990 1.00 27.85 96 ASP B N 1
ATOM 1544 C CA . ASP B 1 96 ? 24.915 2.601 15.672 1.00 29.95 96 ASP B CA 1
ATOM 1545 C C . ASP B 1 96 ? 23.776 3.443 15.129 1.00 34.51 96 ASP B C 1
ATOM 1546 O O . ASP B 1 96 ? 23.571 3.557 13.939 1.00 39.68 96 ASP B O 1
ATOM 1551 N N . LEU B 1 97 ? 23.013 3.988 16.075 1.00 34.11 97 LEU B N 1
ATOM 1552 C CA . LEU B 1 97 ? 21.723 4.553 15.681 1.00 32.12 97 LEU B CA 1
ATOM 1553 C C . LEU B 1 97 ? 21.863 5.967 15.138 1.00 37.74 97 LEU B C 1
ATOM 1554 O O . LEU B 1 97 ? 20.810 6.587 14.911 1.00 53.25 97 LEU B O 1
ATOM 1559 N N . TYR B 1 98 ? 23.079 6.451 14.955 1.00 41.88 98 TYR B N 1
ATOM 1560 C CA . TYR B 1 98 ? 23.341 7.810 14.477 1.00 42.76 98 TYR B CA 1
ATOM 1561 C C . TYR B 1 98 ? 24.422 7.894 13.411 1.00 45.52 98 TYR B C 1
ATOM 1562 O O . TYR B 1 98 ? 24.608 9.038 12.943 1.00 54.22 98 TYR B O 1
#

B-factor: mean 21.95, std 11.81, range [8.77, 75.57]

Sequence (196 aa):
ATFKVTLINEAEGTKHEIEVPDDEYILDAAEEQGYDLPFSCRAGAACCSSTTCAGKLVSGTVDQSDQSFLDDDQIEAGYVLTCVAYPTSDVVIQTHKEEDLYATFKVTLINEAEGTKHEIEVPDDEYILDAAEEQGYDLPFSCRAGAACCSSTTCAGKLVSGTVDQSDQSFLDDDQIEAGYVLTCVAYPTSDVVIQTHKEEDLY

GO terms:
  GO:0005515 protein binding (F, IPI)

Solvent-accessible surface area: 9659 Å² total; per-residue (Å²): 88,88,40,137,0,14,1,41,16,86,105,126,16,39,28,41,64,1,88,0,45,67,112,34,52,0,0,44,0,0,51,128,73,64,37,130,18,40,94,80,56,88,63,0,61,34,2,36,6,1,0,56,42,84,57,32,76,27,57,17,97,76,26,87,65,10,75,118,118,45,67,150,49,12,24,0,0,4,5,6,0,58,1,69,34,81,2,40,0,34,7,81,29,55,141,47,42,232,86,87,38,85,0,11,3,42,16,94,101,129,67,50,151,61,106,2,78,0,47,66,114,34,58,0,0,44,0,0,52,128,79,64,65,136,21,40,93,78,56,84,61,0,60,31,2,31,7,1,0,62,38,84,58,32,78,30,60,20,96,80,12,37,45,1,8,50,75,38,75,154,55,14,27,1,0,3,5,6,0,65,1,71,34,80,2,39,0,32,8,69,29,60,116,56,22,205

InterPro domains:
  IPR001041 2Fe-2S ferredoxin-type iron-sulfur binding domain [PF00111] (12-85)
  IPR001041 2Fe-2S ferredoxin-type iron-sulfur binding domain [PS51085] (4-96)
  IPR001041 2Fe-2S ferredoxin-type iron-sulfur binding domain [cd00207] (6-91)
  IPR006058 2Fe-2S ferredoxin, iron-sulphur binding site [PS00197] (42-50)
  IPR010241 Ferredoxin [2Fe-2S], plant and bacteria [TIGR02008] (2-99)
  IPR012675 Beta-grasp domain superfamily [G3DSA:3.10.20.30] (1-99)
  IPR036010 2Fe-2S ferredoxin-like superfamily [SSF54292] (3-95)

Foldseek 3Di:
DKAWEWEAAPVVGDIDIWIADLPDFQQVRCVVVPHHAFDDPLQQADLRWKKFWPDADWDQVRHDHDDPVCVVRGIDRRSRIGGPHHTYIYTPCSVVPD/DKAWEWEAAVVVGDIDIWIADLPAFQQVRCVVVPHHAFDDPLQQADLRWKKFWPDADWDQVRHDHDDPVCVVRGIDRRSRIGGPHHTYIYTRCSVVVD

Nearest PDB structures (foldseek):
  1qob-assembly2_B  TM=1.005E+00  e=1.423E-20  Nostoc sp. PCC 7120 = FACHB-418
  1qof-assembly2_B  TM=1.005E+00  e=2.336E-20  Nostoc sp. PCC 7120 = FACHB-418
  1qog-assembly2_B  TM=1.004E+00  e=1.940E-20  Nostoc sp. PCC 7120 = FACHB-418
  1qoa-assembly2_B  TM=1.004E+00  e=2.336E-20  Nostoc sp. PCC 7120 = FACHB-418
  1j7c-assembly1_A  TM=1.004E+00  e=2.993E-20  Nostoc sp. PCC 7120 = FACHB-418

Radius of gyration: 19.93 Å; Cα contacts (8 Å, |Δi|>4): 485; chains: 2; bounding box: 47×51×44 Å

Organism: Nostoc sp. (strain ATCC 29151 / PCC 7119) (NCBI:txid1168)

Secondary structure (DSSP, 8-state):
-EEEEEEEETTTTEEEEEEEETTS-HHHHHHHTT-----SSSSSSSSTTEEEEEES-EE-TT--SS-HHHHHTTEEEGGG-EESS-EEEE---TTTT-/-EEEEEEEETTTTEEEEEEEETTS-HHHHHHHTT-----SSSSSSSSTTEEEEEES-EE-TT--SS-HHHHHTTEEEGGG-EESS-EEEE---GGGG-